Protein AF-D6NSK6-F1 (afdb_monomer)

Secondary structure (DSSP, 8-state):
-TTGGGSSSSHHHHHHHHHHHHHTT-TTHHHIIIIIIHHHTTSTT-TTSPPTT--HHHHHHHHHHHHHHHHHHHHHHHHHTTT--TTSTT-TTHHHHHHHHHHHHHHHHHH-TTHHHHHHHHHHHHHHHHHHHHHHHTTT----B-TTSPBPP--GGG-----HHHHHHTTTGGGGGG-

pLDDT: mean 78.14, std 21.7, range [32.44, 97.94]

Nearest PDB structures (foldseek):
  8sbb-assembly1_A  TM=8.291E-01  e=1.303E-11  Fontimonas thermophila
  8f6t-assembly1_A  TM=8.318E-01  e=1.949E-10  Fontimonas thermophila
  8gym-assembly1_an  TM=1.751E-01  e=4.961E+00  Tetrahymena thermophila SB210

Solvent-accessible surface area (backbone atoms only — not comparable to full-atom values): 10083 Å² total; per-residue (Å²): 112,83,55,65,34,64,72,49,97,46,73,65,23,52,49,51,48,32,52,60,27,10,77,38,67,46,19,40,50,62,46,20,46,73,68,41,37,73,73,34,58,47,36,96,86,17,53,63,35,24,44,68,93,58,50,72,67,65,43,44,72,44,22,63,71,44,40,51,62,51,16,50,55,55,49,42,54,56,29,50,77,68,78,42,60,78,87,38,88,82,28,71,46,56,53,19,46,51,51,22,52,52,52,50,51,50,49,35,71,77,67,32,76,65,40,73,60,51,50,59,54,49,24,52,52,47,51,49,52,54,50,49,49,38,41,65,77,24,54,55,43,39,52,60,72,42,97,86,73,47,62,64,76,88,65,87,81,74,68,76,78,66,54,76,68,57,32,60,78,52,55,57,54,79,63,65,82,80,108

Structure (mmCIF, N/CA/C/O backbone):
data_AF-D6NSK6-F1
#
_entry.id   AF-D6NSK6-F1
#
loop_
_atom_site.group_PDB
_atom_site.id
_atom_site.type_symbol
_atom_site.label_atom_id
_atom_site.label_alt_id
_atom_site.label_comp_id
_atom_site.label_asym_id
_atom_site.label_entity_id
_atom_site.label_seq_id
_atom_site.pdbx_PDB_ins_code
_atom_site.Cartn_x
_atom_site.Cartn_y
_atom_site.Cartn_z
_atom_site.occupancy
_atom_site.B_iso_or_equiv
_atom_site.auth_seq_id
_atom_site.auth_comp_id
_atom_site.auth_asym_id
_atom_site.auth_atom_id
_atom_site.pdbx_PDB_model_num
ATOM 1 N N . THR A 1 1 ? -18.480 -3.140 -12.439 1.00 46.88 1 THR A N 1
ATOM 2 C CA . THR A 1 1 ? -17.307 -3.947 -11.999 1.00 46.88 1 THR A CA 1
ATOM 3 C C . THR A 1 1 ? -16.759 -3.355 -10.710 1.00 46.88 1 THR A C 1
ATOM 5 O O . THR A 1 1 ? -17.050 -2.196 -10.449 1.00 46.88 1 THR A O 1
ATOM 8 N N . GLY A 1 2 ? -16.021 -4.110 -9.879 1.00 47.84 2 GLY A N 1
ATOM 9 C CA . GLY A 1 2 ? -15.599 -3.698 -8.517 1.00 47.84 2 GLY A CA 1
ATOM 10 C C . GLY A 1 2 ? -14.823 -2.375 -8.404 1.00 47.84 2 GLY A C 1
ATOM 11 O O . GLY A 1 2 ? -14.635 -1.858 -7.313 1.00 47.84 2 GLY A O 1
ATOM 12 N N . HIS A 1 3 ? -14.441 -1.804 -9.539 1.00 40.09 3 HIS A N 1
ATOM 13 C CA . HIS A 1 3 ? -13.760 -0.529 -9.695 1.00 40.09 3 HIS A CA 1
ATOM 14 C C . HIS A 1 3 ? -14.687 0.701 -9.641 1.00 40.09 3 HIS A C 1
ATOM 16 O O . HIS A 1 3 ? -14.332 1.727 -9.073 1.00 40.09 3 HIS A O 1
ATOM 22 N N . GLU A 1 4 ? -15.923 0.591 -10.143 1.00 38.09 4 GLU A N 1
ATOM 23 C CA . GLU A 1 4 ? -16.941 1.652 -10.014 1.00 38.09 4 GLU A CA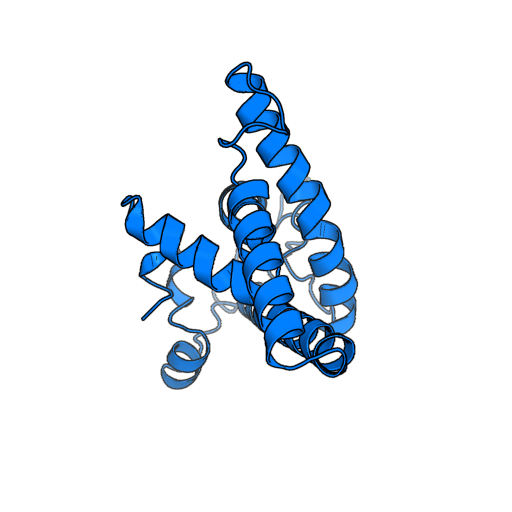 1
ATOM 24 C C . GLU A 1 4 ? -17.483 1.780 -8.587 1.00 38.09 4 GLU A C 1
ATOM 26 O O . GLU A 1 4 ? -18.039 2.819 -8.238 1.00 38.09 4 GLU A O 1
ATOM 31 N N . LEU A 1 5 ? -17.275 0.750 -7.758 1.00 49.91 5 LEU A N 1
ATOM 32 C CA . LEU A 1 5 ? -17.573 0.789 -6.328 1.00 49.91 5 LEU A CA 1
ATOM 33 C C . LEU A 1 5 ? -16.522 1.587 -5.538 1.00 49.91 5 LEU A C 1
ATOM 35 O O . LEU A 1 5 ? -16.663 1.761 -4.342 1.00 49.91 5 LEU A O 1
ATOM 39 N N . GLY A 1 6 ? -15.433 2.059 -6.149 1.00 43.44 6 GLY A N 1
ATOM 40 C CA . GLY A 1 6 ? -14.487 2.944 -5.458 1.00 43.44 6 GLY A CA 1
ATOM 41 C C . GLY A 1 6 ? -14.974 4.394 -5.370 1.00 43.44 6 GLY A C 1
ATOM 42 O O . GLY A 1 6 ? -14.494 5.154 -4.530 1.00 43.44 6 GLY A O 1
ATOM 43 N N . HIS A 1 7 ? -15.934 4.772 -6.227 1.00 48.09 7 HIS A N 1
ATOM 44 C CA . HIS A 1 7 ? -16.253 6.168 -6.540 1.00 48.09 7 HIS A CA 1
ATOM 45 C C . HIS A 1 7 ? -17.653 6.637 -6.118 1.00 48.09 7 HIS A C 1
ATOM 47 O O . HIS A 1 7 ? -17.894 7.849 -6.143 1.00 48.09 7 HIS A O 1
ATOM 53 N N . LYS A 1 8 ? -18.587 5.771 -5.677 1.00 45.41 8 LYS A N 1
ATOM 54 C CA . LYS A 1 8 ? -19.824 6.289 -5.063 1.00 45.41 8 LYS A CA 1
ATOM 55 C C . LYS A 1 8 ? -19.566 6.648 -3.607 1.00 45.41 8 LYS A C 1
ATOM 57 O O . LYS A 1 8 ? -18.912 5.939 -2.849 1.00 45.41 8 LYS A O 1
ATOM 62 N N . LYS A 1 9 ? -20.135 7.778 -3.187 1.00 52.94 9 LYS A N 1
ATOM 63 C CA . LYS A 1 9 ? -20.060 8.330 -1.822 1.00 52.94 9 LYS A CA 1
ATOM 64 C C . LYS A 1 9 ? -20.754 7.460 -0.757 1.00 52.94 9 LYS A C 1
ATOM 66 O O . LYS A 1 9 ? -20.972 7.931 0.357 1.00 52.94 9 LYS A O 1
ATOM 71 N N . GLU A 1 10 ? -21.113 6.222 -1.078 1.00 67.94 10 GLU A N 1
ATOM 72 C CA . GLU A 1 10 ? -21.799 5.314 -0.172 1.00 67.94 10 GLU A CA 1
ATOM 73 C C . GLU A 1 10 ? -20.791 4.527 0.667 1.00 67.94 10 GLU A C 1
ATOM 75 O O . GLU A 1 10 ? -19.714 4.141 0.216 1.00 67.94 10 GLU A O 1
ATOM 80 N N . ALA A 1 11 ? -21.124 4.297 1.937 1.00 74.31 11 ALA A N 1
ATOM 81 C CA . ALA A 1 11 ? -20.255 3.558 2.850 1.00 74.31 11 ALA A CA 1
ATOM 82 C C . ALA A 1 11 ? -19.947 2.138 2.339 1.00 74.31 11 ALA A C 1
ATOM 84 O O . ALA A 1 11 ? -18.864 1.617 2.598 1.00 74.31 11 ALA A O 1
ATOM 85 N N . PHE A 1 12 ? -20.880 1.545 1.590 1.00 78.12 12 PHE A N 1
ATOM 86 C CA . PHE A 1 12 ? -20.761 0.215 0.998 1.00 78.12 12 PHE A CA 1
ATOM 87 C C . PHE A 1 12 ? -19.568 0.098 0.040 1.00 78.12 12 PHE A C 1
ATOM 89 O O . PHE A 1 12 ? -18.732 -0.790 0.182 1.00 78.12 12 PHE A O 1
ATOM 96 N N . ASP A 1 13 ? -19.459 1.052 -0.871 1.00 77.19 13 ASP A N 1
ATOM 97 C CA . ASP A 1 13 ? -18.432 1.179 -1.900 1.00 77.19 13 ASP A CA 1
ATOM 98 C C . ASP A 1 13 ? -17.017 1.231 -1.301 1.00 77.19 13 ASP A C 1
ATOM 100 O O . ASP A 1 13 ? -16.126 0.436 -1.622 1.00 77.19 13 ASP A O 1
ATOM 104 N N . ARG A 1 14 ? -16.850 2.081 -0.284 1.00 80.69 14 ARG A N 1
ATOM 105 C CA . ARG A 1 14 ? -15.595 2.197 0.473 1.00 80.69 14 ARG A CA 1
ATOM 106 C C . ARG A 1 14 ? -15.234 0.912 1.210 1.00 80.69 14 ARG A C 1
ATOM 108 O O . ARG A 1 14 ? -14.060 0.549 1.270 1.00 80.69 14 ARG A O 1
ATOM 115 N N . TRP A 1 15 ? -16.222 0.230 1.785 1.00 85.06 15 TRP A N 1
ATOM 116 C CA . TRP A 1 15 ? -15.998 -1.050 2.452 1.00 85.06 15 TRP A CA 1
ATOM 117 C C . TRP A 1 15 ? -15.632 -2.154 1.463 1.00 85.06 15 TRP A C 1
ATOM 119 O O . TRP A 1 15 ? -14.728 -2.932 1.757 1.00 85.06 15 TRP A O 1
ATOM 129 N N . MET A 1 16 ? -16.243 -2.186 0.278 1.00 86.12 16 MET A N 1
ATOM 130 C CA . MET A 1 16 ? -15.872 -3.130 -0.776 1.00 86.12 16 MET A CA 1
ATOM 131 C C . MET A 1 16 ? -14.414 -2.937 -1.201 1.00 86.12 16 MET A C 1
ATOM 133 O O . MET A 1 16 ? -13.658 -3.905 -1.251 1.00 86.12 16 MET A O 1
ATOM 137 N N . ALA A 1 17 ? -13.990 -1.688 -1.421 1.00 83.44 17 ALA A N 1
ATOM 138 C CA . ALA A 1 17 ? -12.599 -1.374 -1.742 1.00 83.44 17 ALA A CA 1
ATOM 139 C C . ALA A 1 17 ? -11.637 -1.840 -0.633 1.00 83.44 17 ALA A C 1
ATOM 141 O O . ALA A 1 17 ? -10.636 -2.498 -0.916 1.00 83.44 17 ALA A O 1
ATOM 142 N N . LYS A 1 18 ? -11.967 -1.575 0.641 1.00 87.62 18 LYS A N 1
ATOM 143 C CA . LYS A 1 18 ? -11.178 -2.043 1.795 1.00 87.62 18 LYS A CA 1
ATOM 144 C C . LYS A 1 18 ? -11.088 -3.570 1.862 1.00 87.62 18 LYS A C 1
ATOM 146 O O . LYS A 1 18 ? -10.010 -4.088 2.130 1.00 87.62 18 LYS A O 1
ATOM 151 N N . ILE A 1 19 ? -12.186 -4.285 1.608 1.00 88.44 19 ILE A N 1
ATOM 152 C CA . ILE A 1 19 ? -12.215 -5.756 1.612 1.00 88.44 19 ILE A CA 1
ATOM 153 C C . ILE A 1 19 ? -11.343 -6.313 0.486 1.00 88.44 19 ILE A C 1
ATOM 155 O O . ILE A 1 19 ? -10.509 -7.176 0.741 1.00 88.44 19 ILE A O 1
ATOM 159 N N . VAL A 1 20 ? -11.484 -5.798 -0.738 1.00 89.62 20 VAL A N 1
ATOM 160 C CA . VAL A 1 20 ? -10.678 -6.241 -1.888 1.00 89.62 20 VAL A CA 1
ATOM 161 C C . VAL A 1 20 ? -9.187 -6.016 -1.625 1.00 89.62 20 VAL A C 1
ATOM 163 O O . VAL A 1 20 ? -8.386 -6.929 -1.812 1.00 89.62 20 VAL A O 1
ATOM 166 N N . LEU A 1 21 ? -8.810 -4.842 -1.113 1.00 91.56 21 LEU A N 1
ATOM 167 C CA . LEU A 1 21 ? -7.419 -4.535 -0.769 1.00 91.56 21 LEU A CA 1
ATOM 168 C C . LEU A 1 21 ? -6.894 -5.369 0.410 1.00 91.56 21 LEU A C 1
ATOM 170 O O . LEU A 1 21 ? -5.700 -5.669 0.466 1.00 91.56 21 LEU A O 1
ATOM 174 N N . ALA A 1 22 ? -7.760 -5.777 1.340 1.00 94.06 22 ALA A N 1
ATOM 175 C CA . ALA A 1 22 ? -7.382 -6.651 2.448 1.00 94.06 22 ALA A CA 1
ATOM 176 C C . ALA A 1 22 ? -6.996 -8.067 1.981 1.00 94.06 22 ALA A C 1
ATOM 178 O O . ALA A 1 22 ? -6.135 -8.692 2.591 1.00 94.06 22 ALA A O 1
ATOM 179 N N . VAL A 1 23 ? -7.550 -8.568 0.868 1.00 93.88 23 VAL A N 1
ATOM 180 C CA . VAL A 1 23 ? -7.189 -9.899 0.329 1.00 93.88 23 VAL A CA 1
ATOM 181 C C . VAL A 1 23 ? -5.700 -9.987 -0.033 1.00 93.88 23 VAL A C 1
ATOM 183 O O . VAL A 1 23 ? -5.080 -11.040 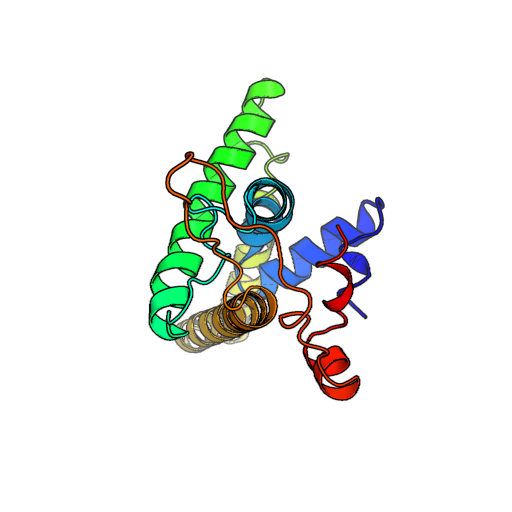0.114 1.00 93.88 23 VAL A O 1
ATOM 186 N N . VAL A 1 24 ? -5.107 -8.883 -0.490 1.00 94.19 24 VAL A N 1
ATOM 187 C CA . VAL A 1 24 ? -3.679 -8.772 -0.845 1.00 94.19 24 VAL A CA 1
ATOM 188 C C . VAL A 1 24 ? -2.851 -8.075 0.243 1.00 94.19 24 VAL A C 1
ATOM 190 O O . VAL A 1 24 ? -1.695 -7.732 0.014 1.00 94.19 24 VAL A O 1
ATOM 193 N N . GLY A 1 25 ? -3.429 -7.803 1.418 1.00 94.06 25 GLY A N 1
ATOM 194 C CA . GLY A 1 25 ? -2.754 -7.092 2.508 1.00 94.06 25 GLY A CA 1
ATOM 195 C C . GLY A 1 25 ? -2.298 -5.669 2.159 1.00 94.06 25 GLY A C 1
ATOM 196 O O . GLY A 1 25 ? -1.365 -5.151 2.770 1.00 94.06 25 GLY A O 1
ATOM 197 N N . TYR A 1 26 ? -2.951 -5.021 1.191 1.00 94.19 26 TYR A N 1
ATOM 198 C CA . TYR A 1 26 ? -2.593 -3.692 0.681 1.00 94.19 26 TYR A CA 1
ATOM 199 C C . TYR A 1 26 ? -3.610 -2.612 1.082 1.00 94.19 26 TYR A C 1
ATOM 201 O O . TYR A 1 26 ? -3.828 -1.629 0.383 1.00 94.19 26 TYR A O 1
ATOM 209 N N . GLY A 1 27 ? -4.257 -2.777 2.241 1.00 92.06 27 GLY A N 1
ATOM 210 C CA . GLY A 1 27 ? -5.327 -1.887 2.712 1.00 92.06 27 GLY A CA 1
ATOM 211 C C . GLY A 1 27 ? -4.934 -0.410 2.858 1.00 92.06 27 GLY A C 1
ATOM 212 O O . GLY A 1 27 ? -5.776 0.467 2.682 1.00 92.06 27 GLY A O 1
ATOM 213 N N . HIS A 1 28 ? -3.658 -0.119 3.127 1.00 93.44 28 HIS A N 1
ATOM 214 C CA . HIS A 1 28 ? -3.146 1.250 3.247 1.00 93.44 28 HIS A CA 1
ATOM 215 C C . HIS A 1 28 ? -3.204 2.035 1.926 1.00 93.44 28 HIS A C 1
ATOM 217 O O . HIS A 1 28 ? -3.318 3.262 1.962 1.00 93.44 28 HIS A O 1
ATOM 223 N N . PHE A 1 29 ? -3.223 1.341 0.781 1.00 91.00 29 PHE A N 1
ATOM 224 C CA . PHE A 1 29 ? -3.423 1.943 -0.537 1.00 91.00 29 PHE A CA 1
ATOM 225 C C . PHE A 1 29 ? -4.721 2.748 -0.613 1.00 91.00 29 PHE A C 1
ATOM 227 O O . PHE A 1 29 ? -4.765 3.784 -1.258 1.00 91.00 29 PHE A O 1
ATOM 234 N N . PHE A 1 30 ? -5.767 2.351 0.119 1.00 90.00 30 PHE A N 1
ATOM 235 C CA . PHE A 1 30 ? -7.020 3.107 0.158 1.00 90.00 30 PHE A CA 1
ATOM 236 C C . PHE A 1 30 ? -6.826 4.554 0.637 1.00 90.00 30 PHE A C 1
ATOM 238 O O . PHE A 1 30 ? -7.486 5.465 0.138 1.00 90.00 30 PHE A O 1
ATOM 245 N N . ILE A 1 31 ? -5.948 4.776 1.619 1.00 92.62 31 ILE A N 1
ATOM 246 C CA . ILE A 1 31 ? -5.628 6.120 2.113 1.00 92.62 31 ILE A CA 1
ATOM 247 C C . ILE A 1 31 ? -4.655 6.819 1.180 1.00 92.62 31 ILE A C 1
ATOM 249 O O . ILE A 1 31 ? -4.880 7.981 0.841 1.00 92.62 31 ILE A O 1
ATOM 253 N N . GLU A 1 32 ? -3.592 6.113 0.800 1.00 91.56 32 GLU A N 1
ATOM 254 C CA . GLU A 1 32 ? -2.553 6.622 -0.089 1.00 91.56 32 GLU A CA 1
ATOM 255 C C . GLU A 1 32 ? -3.178 7.173 -1.367 1.00 91.56 32 GLU A C 1
ATOM 257 O O . GLU A 1 32 ? -3.049 8.363 -1.638 1.00 91.56 32 GLU A O 1
ATOM 262 N N . HIS A 1 33 ? -3.962 6.346 -2.055 1.00 87.31 33 HIS A N 1
ATOM 263 C CA . HIS A 1 33 ? -4.534 6.663 -3.349 1.00 87.31 33 HIS A CA 1
ATOM 264 C C . HIS A 1 33 ? -5.477 7.860 -3.240 1.00 87.31 33 HIS A C 1
ATOM 266 O O . HIS A 1 33 ? -5.271 8.907 -3.849 1.00 87.31 33 HIS A O 1
ATOM 272 N N . ASN A 1 34 ? -6.480 7.747 -2.362 1.00 85.31 34 ASN A N 1
ATOM 273 C CA . ASN A 1 34 ? -7.580 8.709 -2.265 1.00 85.31 34 ASN A CA 1
ATOM 274 C C . ASN A 1 34 ? -7.196 10.054 -1.630 1.00 85.31 34 ASN A C 1
ATOM 276 O O . ASN A 1 34 ? -7.849 11.058 -1.905 1.00 85.31 34 ASN A O 1
ATOM 280 N N . LYS A 1 35 ? -6.212 10.087 -0.720 1.00 86.19 35 LYS A N 1
ATOM 281 C CA . LYS A 1 35 ? -5.863 11.300 0.054 1.00 86.19 35 LYS A CA 1
ATOM 282 C C . LYS A 1 35 ? -4.444 11.806 -0.215 1.00 86.19 35 LYS A C 1
ATOM 284 O O . LYS A 1 35 ? -4.140 12.942 0.152 1.00 86.19 35 LYS A O 1
ATOM 289 N N . GLY A 1 36 ? -3.583 10.971 -0.789 1.00 87.88 36 GLY A N 1
ATOM 290 C CA . GLY A 1 36 ? -2.189 11.268 -1.106 1.00 87.88 36 GLY A CA 1
ATOM 291 C C . GLY A 1 36 ? -1.978 11.441 -2.602 1.00 87.88 36 GLY A C 1
ATOM 292 O O . GLY A 1 36 ? -1.743 12.563 -3.045 1.00 87.88 36 GLY A O 1
ATOM 293 N N . HIS A 1 37 ? -2.073 10.351 -3.364 1.00 86.88 37 HIS A N 1
ATOM 294 C CA . HIS A 1 37 ? -1.817 10.328 -4.803 1.00 86.88 37 HIS A CA 1
ATOM 295 C C . HIS A 1 37 ? -2.650 11.376 -5.540 1.00 86.88 37 HIS A C 1
ATOM 297 O O . HIS A 1 37 ? -2.070 12.294 -6.100 1.00 86.88 37 HIS A O 1
ATOM 303 N N . HIS A 1 38 ? -3.980 11.362 -5.409 1.00 83.56 38 HIS A N 1
ATOM 304 C CA . HIS A 1 38 ? -4.855 12.366 -6.044 1.00 83.56 38 HIS A CA 1
ATOM 305 C C . HIS A 1 38 ? -4.491 13.824 -5.723 1.00 83.56 38 HIS A C 1
ATOM 307 O O . HIS A 1 38 ? -4.729 14.718 -6.528 1.00 83.56 38 HIS A O 1
ATOM 313 N N . ARG A 1 39 ? -3.905 14.089 -4.548 1.00 82.31 39 ARG A N 1
ATOM 314 C CA . ARG A 1 39 ? -3.491 15.443 -4.155 1.00 82.31 39 ARG A CA 1
ATOM 315 C C . ARG A 1 39 ? -2.168 15.858 -4.797 1.00 82.31 39 ARG A C 1
ATOM 317 O O . ARG A 1 39 ? -2.029 17.017 -5.175 1.00 82.31 39 ARG A O 1
ATOM 324 N N . ASP A 1 40 ? -1.198 14.945 -4.862 1.00 81.38 40 ASP A N 1
ATOM 325 C CA . ASP A 1 40 ? 0.169 15.263 -5.291 1.00 81.38 40 ASP A CA 1
ATOM 326 C C . ASP A 1 40 ? 0.543 14.609 -6.642 1.00 81.38 40 ASP A C 1
ATOM 328 O O . ASP A 1 40 ? 1.724 14.586 -7.000 1.00 81.38 40 ASP A O 1
ATOM 332 N N . VAL A 1 41 ? -0.430 14.072 -7.387 1.00 80.31 41 VAL A N 1
ATOM 333 C CA . VAL A 1 41 ? -0.241 13.428 -8.697 1.00 80.31 41 VAL A CA 1
ATOM 334 C C . VAL A 1 41 ? 0.522 14.348 -9.645 1.00 80.31 41 VAL A C 1
ATOM 336 O O . VAL A 1 41 ? 0.368 15.569 -9.619 1.00 80.31 41 VAL A O 1
ATOM 339 N N . ALA A 1 42 ? 1.387 13.760 -10.472 1.00 75.38 42 ALA A N 1
ATOM 340 C CA . ALA A 1 42 ? 2.276 14.469 -11.387 1.00 75.38 42 ALA A CA 1
ATOM 341 C C . ALA A 1 42 ? 3.327 15.375 -10.703 1.00 75.38 42 ALA A C 1
ATOM 343 O O . ALA A 1 42 ? 3.976 16.181 -11.377 1.00 75.38 42 ALA A O 1
ATOM 344 N N . THR A 1 43 ? 3.549 15.224 -9.389 1.00 76.69 43 THR A N 1
ATOM 345 C CA . THR A 1 43 ? 4.605 15.930 -8.642 1.00 76.69 43 THR A CA 1
ATOM 346 C C . THR A 1 43 ? 5.679 14.974 -8.101 1.00 76.69 43 THR A C 1
ATOM 348 O O . THR A 1 43 ? 5.424 13.783 -7.915 1.00 76.69 43 THR A O 1
ATOM 351 N N . PRO A 1 44 ? 6.886 15.471 -7.757 1.00 77.31 44 PRO A N 1
ATOM 352 C CA . PRO A 1 44 ? 7.933 14.642 -7.150 1.00 77.31 44 PRO A CA 1
ATOM 353 C C . PRO A 1 44 ? 7.566 14.026 -5.790 1.00 77.31 44 PRO A C 1
ATOM 355 O O . PRO A 1 44 ? 8.256 13.109 -5.344 1.00 77.31 44 PRO A O 1
ATOM 358 N N . MET A 1 45 ? 6.525 14.544 -5.125 1.00 80.62 45 MET A N 1
ATOM 359 C CA . MET A 1 45 ? 6.063 14.077 -3.814 1.00 80.62 45 MET A CA 1
ATOM 360 C C . MET A 1 45 ? 5.190 12.823 -3.902 1.00 80.62 45 MET A C 1
ATOM 362 O O . MET A 1 45 ? 4.927 12.195 -2.876 1.00 80.62 45 MET A O 1
ATOM 366 N N . ASP A 1 46 ? 4.753 12.459 -5.107 1.00 84.06 46 ASP A N 1
ATOM 367 C CA . ASP A 1 46 ? 3.911 11.302 -5.343 1.00 84.06 46 ASP A CA 1
ATOM 368 C C . ASP A 1 46 ? 4.724 10.059 -5.761 1.00 84.06 46 ASP A C 1
ATOM 370 O O . ASP A 1 46 ? 5.233 9.993 -6.886 1.00 84.06 46 ASP A O 1
ATOM 374 N N . PRO A 1 47 ? 4.866 9.042 -4.886 1.00 83.06 47 PRO A N 1
ATOM 375 C CA . PRO A 1 47 ? 5.427 7.744 -5.248 1.00 83.06 47 PRO A CA 1
ATOM 376 C C . PRO A 1 47 ? 4.767 7.088 -6.469 1.00 83.06 47 PRO A C 1
ATOM 378 O O . PRO A 1 47 ? 5.492 6.460 -7.239 1.00 83.06 47 PRO A O 1
ATOM 381 N N . ALA A 1 48 ? 3.458 7.261 -6.677 1.00 85.06 48 ALA A N 1
ATOM 382 C CA . ALA A 1 48 ? 2.708 6.589 -7.742 1.00 85.06 48 ALA A CA 1
ATOM 383 C C . ALA A 1 48 ? 2.799 7.276 -9.121 1.00 85.06 48 ALA A C 1
ATOM 385 O O . ALA A 1 48 ? 2.413 6.693 -10.131 1.00 85.06 48 ALA A O 1
ATOM 386 N N . THR A 1 49 ? 3.405 8.463 -9.206 1.00 81.56 49 THR A N 1
ATOM 387 C CA . THR A 1 49 ? 3.726 9.109 -10.484 1.00 81.56 49 THR A CA 1
ATOM 388 C C . THR A 1 49 ? 5.036 8.546 -11.023 1.00 81.56 49 THR A C 1
ATOM 390 O O . THR A 1 49 ? 6.094 8.683 -10.395 1.00 81.56 49 THR A O 1
ATOM 393 N N . SER A 1 50 ? 4.997 7.920 -12.198 1.00 81.81 50 SER A N 1
ATOM 394 C CA . SER A 1 50 ? 6.213 7.436 -12.853 1.00 81.81 50 SER A CA 1
ATOM 395 C C . SER A 1 50 ? 6.962 8.575 -13.556 1.00 81.81 50 SER A C 1
ATOM 397 O O . SER A 1 50 ? 6.372 9.555 -14.026 1.00 81.81 50 SER A O 1
ATOM 399 N N . ARG A 1 51 ? 8.291 8.465 -13.609 1.00 82.62 51 ARG A N 1
ATOM 400 C CA . ARG A 1 51 ? 9.152 9.487 -14.224 1.00 82.62 51 ARG A CA 1
ATOM 401 C C . ARG A 1 51 ? 9.446 9.139 -15.680 1.00 82.62 51 ARG A C 1
ATOM 403 O O . ARG A 1 51 ? 9.555 7.964 -16.020 1.00 82.62 51 ARG A O 1
ATOM 410 N N . MET A 1 52 ? 9.652 10.152 -16.522 1.00 78.12 52 MET A N 1
ATOM 411 C CA . MET A 1 52 ? 10.087 9.935 -17.905 1.00 78.12 52 MET A CA 1
ATOM 412 C C . MET A 1 52 ? 11.355 9.062 -17.938 1.00 78.12 52 MET A C 1
ATOM 414 O O . MET A 1 52 ? 12.338 9.349 -17.252 1.00 78.12 52 MET A O 1
ATOM 418 N N . GLY A 1 53 ? 11.316 7.970 -18.706 1.00 79.31 53 GLY A N 1
ATOM 419 C CA . GLY A 1 53 ? 12.426 7.016 -18.823 1.00 79.31 53 GLY A CA 1
ATOM 420 C C . GLY A 1 53 ? 12.663 6.119 -17.596 1.00 79.31 53 GLY A C 1
ATOM 421 O O . GLY A 1 53 ? 13.612 5.332 -17.589 1.00 79.31 53 GLY A O 1
ATOM 422 N N . GLU A 1 54 ? 11.830 6.197 -16.554 1.00 85.06 54 GLU A N 1
ATOM 423 C CA . GLU A 1 54 ? 11.855 5.242 -15.446 1.00 85.06 54 GLU A CA 1
ATOM 424 C C . GLU A 1 54 ? 11.310 3.896 -15.926 1.00 85.06 54 GLU A C 1
ATOM 426 O 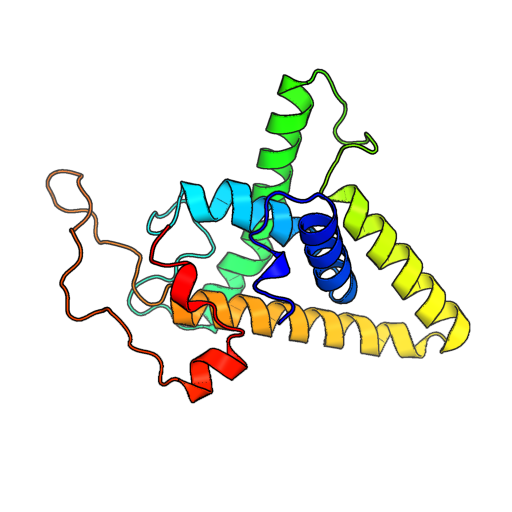O . GLU A 1 54 ? 10.272 3.843 -16.576 1.00 85.06 54 GLU A O 1
ATOM 431 N N . ASN A 1 55 ? 12.012 2.801 -15.624 1.00 88.62 55 ASN A N 1
ATOM 432 C CA . ASN A 1 55 ? 11.493 1.463 -15.895 1.00 88.62 55 ASN A CA 1
ATOM 433 C C . ASN A 1 55 ? 10.599 0.981 -14.742 1.00 88.62 55 ASN A C 1
ATOM 435 O O . ASN A 1 55 ? 10.746 1.423 -13.600 1.00 88.62 55 ASN A O 1
ATOM 439 N N . ILE A 1 56 ? 9.722 0.022 -15.038 1.00 88.94 56 ILE A N 1
ATOM 440 C CA . ILE A 1 56 ? 8.734 -0.503 -14.086 1.00 88.94 56 ILE A CA 1
ATOM 441 C C . ILE A 1 56 ? 9.353 -1.047 -12.791 1.00 88.94 56 ILE A C 1
ATOM 443 O O . ILE A 1 56 ? 8.783 -0.869 -11.718 1.00 88.94 56 ILE A O 1
ATOM 447 N N . TYR A 1 57 ? 10.540 -1.656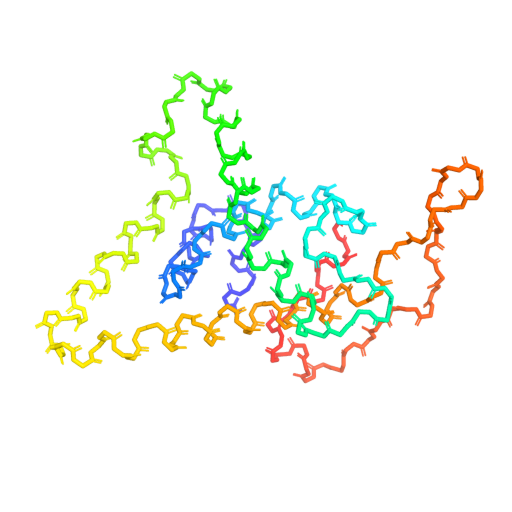 -12.842 1.00 92.44 57 TYR A N 1
ATOM 448 C CA . TYR A 1 57 ? 11.196 -2.192 -11.646 1.00 92.44 57 TYR A CA 1
ATOM 449 C C . TYR A 1 57 ? 11.671 -1.070 -10.722 1.00 92.44 57 TYR A C 1
ATOM 451 O O . TYR A 1 57 ? 11.398 -1.095 -9.524 1.00 92.44 57 TYR A O 1
ATOM 459 N N . LYS A 1 58 ? 12.326 -0.048 -11.284 1.00 91.56 58 LYS A N 1
ATOM 460 C CA . LYS A 1 58 ? 12.775 1.135 -10.543 1.00 91.56 58 LYS A CA 1
ATOM 461 C C . LYS A 1 58 ? 11.587 1.891 -9.947 1.00 91.56 58 LYS A C 1
ATOM 463 O O . LYS A 1 58 ? 11.631 2.247 -8.770 1.00 91.56 58 LYS A O 1
ATOM 468 N N . PHE A 1 59 ? 10.516 2.046 -10.723 1.00 90.50 59 PHE A N 1
ATOM 469 C CA . PHE A 1 59 ? 9.250 2.596 -10.246 1.00 90.50 59 PHE A CA 1
ATOM 470 C C . PHE A 1 59 ? 8.700 1.794 -9.057 1.00 90.50 59 PHE A C 1
ATOM 472 O O . PHE A 1 59 ? 8.476 2.358 -7.990 1.00 90.50 59 PHE A O 1
ATOM 479 N N . SER A 1 60 ? 8.597 0.469 -9.189 1.00 92.00 60 SER A N 1
ATOM 480 C CA . SER A 1 60 ? 8.037 -0.409 -8.150 1.00 92.00 60 SER A CA 1
ATOM 481 C C . SER A 1 60 ? 8.825 -0.361 -6.841 1.00 92.00 60 SER A C 1
ATOM 483 O O . SER A 1 60 ? 8.244 -0.325 -5.761 1.00 92.00 60 SER A O 1
ATOM 485 N N . THR A 1 61 ? 10.160 -0.294 -6.918 1.00 92.44 61 THR A N 1
ATOM 486 C CA . THR A 1 61 ? 11.015 -0.170 -5.723 1.00 92.44 61 THR A CA 1
ATOM 487 C C . THR A 1 61 ? 10.863 1.163 -4.990 1.00 92.44 61 THR A C 1
ATOM 489 O O . THR A 1 61 ? 11.299 1.279 -3.849 1.00 92.44 61 THR A O 1
ATOM 492 N N . ARG A 1 62 ? 10.262 2.172 -5.629 1.00 92.31 62 ARG A N 1
ATOM 493 C CA . ARG A 1 62 ? 9.965 3.480 -5.036 1.00 92.31 62 ARG A CA 1
ATOM 494 C C . ARG A 1 62 ? 8.515 3.569 -4.566 1.00 92.31 62 ARG A C 1
ATOM 496 O O . ARG A 1 62 ? 8.267 4.088 -3.482 1.00 92.31 62 ARG A O 1
ATOM 503 N N . GLU A 1 63 ? 7.585 3.081 -5.379 1.00 93.06 63 GLU A N 1
ATOM 504 C CA . GLU A 1 63 ? 6.147 3.204 -5.155 1.00 93.06 63 GLU A CA 1
ATOM 505 C C . GLU A 1 63 ? 5.678 2.348 -3.972 1.00 93.06 63 GLU A C 1
ATOM 507 O O . GLU A 1 63 ? 5.184 2.894 -2.983 1.00 93.06 63 GLU A O 1
ATOM 512 N N . ILE A 1 64 ? 5.966 1.043 -4.001 1.00 92.25 64 ILE A N 1
ATOM 513 C CA . ILE A 1 64 ? 5.506 0.078 -2.994 1.00 92.25 64 ILE A CA 1
ATOM 514 C C . ILE A 1 64 ? 5.954 0.455 -1.568 1.00 92.25 64 ILE A C 1
ATOM 516 O O . ILE A 1 64 ? 5.096 0.569 -0.689 1.00 92.25 64 ILE A O 1
ATOM 520 N N . PRO A 1 65 ? 7.258 0.674 -1.279 1.00 91.44 65 PRO A N 1
ATOM 521 C CA . PRO A 1 65 ? 7.680 1.032 0.075 1.00 91.44 65 PRO A CA 1
ATOM 522 C C . PRO A 1 65 ? 7.329 2.479 0.448 1.00 91.44 65 PRO A C 1
ATOM 524 O O . PRO A 1 65 ? 7.221 2.783 1.634 1.00 91.44 65 PRO A O 1
ATOM 527 N N . GLY A 1 66 ? 7.150 3.373 -0.533 1.00 89.38 66 GLY A N 1
ATOM 528 C CA . GLY A 1 66 ? 6.758 4.765 -0.302 1.00 89.38 66 GLY A CA 1
ATOM 529 C C . GLY A 1 66 ? 5.287 4.927 0.092 1.00 89.38 66 GLY A C 1
ATOM 530 O O . GLY A 1 66 ? 4.949 5.855 0.831 1.00 89.38 66 GLY A O 1
ATOM 531 N N . ALA A 1 67 ? 4.428 4.005 -0.346 1.00 91.31 67 ALA A N 1
ATOM 532 C CA . ALA A 1 67 ? 2.988 4.065 -0.128 1.00 91.31 67 ALA A CA 1
ATOM 533 C C . ALA A 1 67 ? 2.602 3.993 1.360 1.00 91.31 67 ALA A C 1
ATOM 535 O O . ALA A 1 67 ? 1.820 4.815 1.843 1.00 91.31 67 ALA A O 1
ATOM 536 N N . PHE A 1 68 ? 3.166 3.046 2.121 1.00 94.19 68 PHE A N 1
ATOM 537 C CA . PHE A 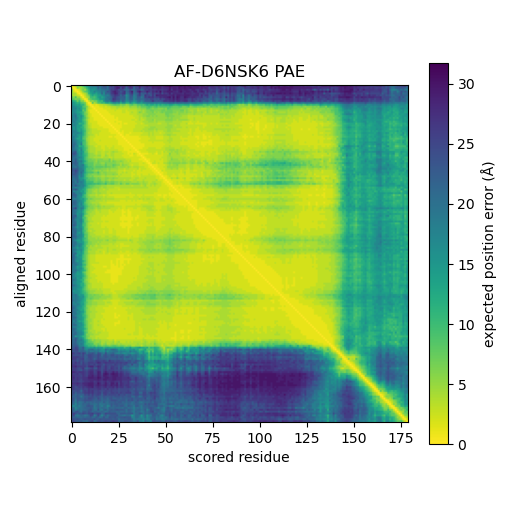1 68 ? 2.760 2.820 3.514 1.00 94.19 68 PHE A CA 1
ATOM 538 C C . PHE A 1 68 ? 3.082 3.994 4.460 1.00 94.19 68 PHE A C 1
ATOM 540 O O . PHE A 1 68 ? 2.160 4.463 5.132 1.00 94.19 68 PHE A O 1
ATOM 547 N N . PRO A 1 69 ? 4.321 4.531 4.522 1.00 94.94 69 PRO A N 1
ATOM 548 C CA . PRO A 1 69 ? 4.633 5.661 5.400 1.00 94.94 69 PRO A CA 1
ATOM 549 C C . PRO A 1 69 ? 3.802 6.905 5.069 1.00 94.94 69 PRO A C 1
ATOM 551 O O . PRO A 1 69 ? 3.342 7.608 5.970 1.00 94.94 69 PRO A O 1
ATOM 554 N N . ARG A 1 70 ? 3.565 7.154 3.774 1.00 94.12 70 ARG A N 1
ATOM 555 C CA . ARG A 1 70 ? 2.749 8.277 3.307 1.00 94.12 70 ARG A CA 1
ATOM 556 C C . ARG A 1 70 ? 1.287 8.105 3.719 1.00 94.12 70 ARG A C 1
ATOM 558 O O . ARG A 1 70 ? 0.701 9.037 4.269 1.00 94.12 70 ARG A O 1
ATOM 565 N N . ALA A 1 71 ? 0.725 6.911 3.527 1.00 95.12 71 ALA A N 1
ATOM 566 C CA . ALA A 1 71 ? -0.622 6.577 3.976 1.00 95.12 71 ALA A CA 1
ATOM 567 C C . ALA A 1 71 ? -0.778 6.758 5.491 1.00 95.12 71 ALA A C 1
ATOM 569 O O . ALA A 1 71 ? -1.727 7.397 5.945 1.00 95.12 71 ALA A O 1
ATOM 570 N N . TRP A 1 72 ? 0.174 6.236 6.270 1.00 96.81 72 TRP A N 1
ATOM 571 C CA . TRP A 1 72 ? 0.149 6.325 7.727 1.00 96.81 72 TRP A CA 1
ATOM 572 C C . TRP A 1 72 ? 0.179 7.775 8.211 1.00 96.81 72 TRP A C 1
ATOM 574 O O . TRP A 1 72 ? -0.663 8.162 9.016 1.00 96.81 72 TRP A O 1
ATOM 584 N N . GLY A 1 73 ? 1.069 8.606 7.657 1.00 96.56 73 GLY A N 1
ATOM 585 C CA . GLY A 1 73 ? 1.144 10.026 8.008 1.00 96.56 73 GLY A CA 1
ATOM 586 C C . GLY A 1 73 ? -0.128 10.809 7.654 1.00 96.56 73 GLY A C 1
ATOM 587 O O . GLY A 1 73 ? -0.569 11.660 8.427 1.00 96.56 73 GLY A O 1
ATOM 588 N N . LEU A 1 74 ? -0.765 10.512 6.514 1.00 95.38 74 LEU A N 1
ATOM 589 C CA . LEU A 1 74 ? -2.048 11.124 6.137 1.00 95.38 74 LEU A CA 1
ATOM 590 C C . LEU A 1 74 ? -3.174 10.734 7.101 1.00 95.38 74 LEU A C 1
ATOM 592 O O . LEU A 1 74 ? -4.011 11.567 7.463 1.00 95.38 74 LEU A O 1
ATOM 596 N N . GLU A 1 75 ? -3.199 9.473 7.520 1.00 97.06 75 GLU A N 1
ATOM 597 C CA . GLU A 1 75 ? -4.222 8.961 8.421 1.00 97.06 75 GLU A CA 1
ATOM 598 C C . GLU A 1 75 ? -4.035 9.456 9.858 1.00 97.06 75 GLU A C 1
ATOM 600 O O . GLU A 1 75 ? -5.001 9.865 10.506 1.00 97.06 75 GLU A O 1
ATOM 605 N N . GLU A 1 76 ? -2.791 9.527 10.326 1.00 97.38 76 GLU A N 1
ATOM 606 C CA . GLU A 1 76 ? -2.431 10.144 11.600 1.00 97.38 76 GLU A CA 1
ATOM 607 C C . GLU A 1 76 ? -2.874 11.611 11.652 1.00 97.38 76 GLU A C 1
ATOM 609 O O . GLU A 1 76 ? -3.529 12.027 12.609 1.00 97.38 76 GLU A O 1
ATOM 614 N N . GLN A 1 77 ? -2.618 12.388 10.593 1.00 96.56 77 GLN A N 1
ATOM 615 C CA . GLN A 1 77 ? -3.093 13.772 10.504 1.00 96.56 77 GLN A CA 1
ATOM 616 C C . GLN A 1 77 ? -4.623 13.867 10.564 1.00 96.56 77 GLN A C 1
ATOM 618 O O . GLN A 1 77 ? -5.161 14.764 11.218 1.00 96.56 77 GLN A O 1
ATOM 623 N N . ARG A 1 78 ? -5.345 12.955 9.899 1.00 95.88 78 ARG A N 1
ATOM 624 C CA . ARG A 1 78 ? -6.816 12.925 9.933 1.00 95.88 78 ARG A CA 1
ATOM 625 C C . ARG A 1 78 ? -7.342 12.654 11.342 1.00 95.88 78 ARG A C 1
ATOM 627 O O . ARG A 1 78 ? -8.278 13.332 11.766 1.00 95.88 78 ARG A O 1
ATOM 634 N N . LEU A 1 79 ? -6.771 11.670 12.035 1.00 96.81 79 LEU A N 1
ATOM 635 C CA . LEU A 1 79 ? -7.183 11.272 13.383 1.00 96.81 79 LEU A CA 1
ATOM 636 C C . LEU A 1 79 ? -6.818 12.338 14.420 1.00 96.81 79 LEU A C 1
ATOM 638 O O . LEU A 1 79 ? -7.659 12.699 15.242 1.00 96.81 79 LEU A O 1
ATOM 642 N N . SER A 1 80 ? -5.630 12.937 14.308 1.00 96.81 80 SER A N 1
ATOM 643 C CA . SER A 1 80 ? -5.184 14.047 15.158 1.00 96.81 80 SER A CA 1
ATOM 644 C C . SER A 1 80 ? -6.135 15.248 15.088 1.00 96.81 80 SER A C 1
ATOM 646 O O . SER A 1 80 ? -6.570 15.757 16.120 1.00 96.81 80 SER A O 1
ATOM 648 N N . ARG A 1 81 ? -6.596 15.632 13.885 1.00 96.19 81 ARG A N 1
ATOM 649 C CA . ARG A 1 81 ? -7.613 16.694 13.708 1.00 96.19 81 ARG A CA 1
ATOM 650 C C . ARG A 1 81 ? -8.958 16.382 14.374 1.00 96.19 81 ARG A C 1
ATOM 652 O O . ARG A 1 81 ? -9.749 17.294 14.588 1.00 96.19 81 ARG A O 1
ATOM 659 N N . ARG A 1 82 ? -9.233 15.110 14.672 1.00 95.38 82 ARG A N 1
ATOM 660 C CA . ARG A 1 82 ? -10.439 14.645 15.373 1.00 95.38 82 ARG A CA 1
ATOM 661 C C . ARG A 1 82 ? -10.198 14.386 16.863 1.00 95.38 82 ARG A C 1
ATOM 663 O O . ARG A 1 82 ? -11.115 13.939 17.541 1.00 95.38 82 ARG A O 1
ATOM 670 N N . GLY A 1 83 ? -8.986 14.630 17.368 1.00 96.12 83 GLY A N 1
ATOM 671 C CA . GLY A 1 83 ? -8.602 14.295 18.740 1.00 96.12 83 GLY A CA 1
ATOM 672 C C . GLY A 1 83 ? -8.572 12.787 19.012 1.00 96.12 83 GLY A C 1
ATOM 673 O O . GLY A 1 83 ? -8.762 12.368 20.150 1.00 96.12 83 GLY A O 1
ATOM 674 N N . GLN A 1 84 ? -8.383 11.964 17.977 1.00 96.62 84 GLN A N 1
ATOM 675 C CA . GLN A 1 84 ? -8.410 10.504 18.068 1.00 96.62 84 GLN A CA 1
ATOM 676 C C . GLN A 1 84 ? -7.001 9.910 17.992 1.00 96.62 84 GLN A C 1
ATOM 678 O O . GLN A 1 84 ? -6.122 10.427 17.305 1.00 96.62 84 GLN A O 1
ATOM 683 N N . SER A 1 85 ? -6.801 8.781 18.675 1.00 96.31 85 SER A N 1
ATOM 684 C CA . SER A 1 85 ? -5.563 7.999 18.597 1.00 96.31 85 SER A CA 1
ATOM 685 C C . SER A 1 85 ? -5.438 7.277 17.252 1.00 96.31 85 SER A C 1
ATOM 687 O O . SER A 1 85 ? -6.438 6.816 16.692 1.00 96.31 85 SER A O 1
ATOM 689 N N . VAL A 1 86 ? -4.200 7.081 16.783 1.00 96.38 86 VAL A N 1
ATOM 690 C CA . VAL A 1 86 ? -3.884 6.220 15.626 1.00 96.38 86 VAL A CA 1
ATOM 691 C C . VAL A 1 86 ? -4.298 4.762 15.844 1.00 96.38 86 VAL A C 1
ATOM 693 O O . VAL A 1 86 ? -4.509 4.040 14.880 1.00 96.38 86 VAL A O 1
ATOM 696 N N . TRP A 1 87 ? -4.491 4.338 17.094 1.00 96.31 87 TRP A N 1
ATOM 697 C CA . TRP A 1 87 ? -4.973 2.999 17.451 1.00 96.31 87 TRP A CA 1
ATOM 698 C C . TRP A 1 87 ? -6.502 2.902 17.568 1.00 96.31 87 TRP A C 1
ATOM 700 O O . TRP A 1 87 ? -7.026 1.901 18.049 1.00 96.31 87 TRP A O 1
ATOM 710 N N . SER A 1 88 ? -7.235 3.945 17.174 1.00 94.62 88 SER A N 1
ATOM 711 C CA . SER A 1 88 ? -8.699 3.931 17.197 1.00 94.62 88 SER A CA 1
ATOM 712 C C . SER A 1 88 ? -9.287 3.011 16.121 1.00 94.62 88 SER A C 1
ATOM 714 O O . SER A 1 88 ? -8.707 2.825 15.051 1.00 94.62 88 SER A O 1
ATOM 716 N N . PHE A 1 89 ? -10.496 2.494 16.366 1.00 93.94 89 PHE A N 1
ATOM 717 C CA . PHE A 1 89 ? -11.272 1.752 15.360 1.00 93.94 89 PHE A CA 1
ATOM 718 C C . PHE A 1 89 ? -11.644 2.600 14.139 1.00 93.94 89 PHE A C 1
ATOM 720 O O . PHE A 1 89 ? -11.973 2.057 13.085 1.00 93.94 89 PHE A O 1
ATOM 727 N N . ASP A 1 90 ? -11.559 3.925 14.264 1.00 93.56 90 ASP A N 1
ATOM 728 C CA . ASP A 1 90 ? -11.745 4.851 13.157 1.00 93.56 90 ASP A CA 1
ATOM 729 C C . ASP A 1 90 ? -10.552 4.886 12.201 1.00 93.56 90 ASP A C 1
ATOM 731 O O . ASP A 1 90 ? -10.695 5.463 11.124 1.00 93.56 90 ASP A O 1
ATOM 735 N N . ASN A 1 91 ? -9.402 4.289 12.547 1.00 96.44 91 ASN A N 1
ATOM 736 C CA . ASN A 1 91 ? -8.251 4.205 11.655 1.00 96.44 91 ASN A CA 1
ATOM 737 C C . ASN A 1 91 ? -8.565 3.303 10.450 1.00 96.44 91 ASN A C 1
ATOM 739 O O . ASN A 1 91 ? -8.700 2.081 10.552 1.00 96.44 91 ASN A O 1
ATOM 743 N N . GLU A 1 92 ? -8.635 3.921 9.277 1.00 94.38 92 GLU A N 1
ATOM 744 C CA . GLU A 1 92 ? -9.007 3.272 8.025 1.00 94.38 92 GLU A CA 1
ATOM 745 C C . GLU A 1 92 ? -7.908 2.366 7.448 1.00 94.38 92 GLU A C 1
ATOM 747 O O . GLU A 1 92 ? -8.199 1.612 6.524 1.00 94.38 92 GLU A O 1
ATOM 752 N N . ILE A 1 93 ? -6.683 2.409 7.985 1.00 95.94 93 ILE A N 1
ATOM 753 C CA . ILE A 1 93 ? -5.596 1.461 7.690 1.00 95.94 93 ILE A CA 1
ATOM 754 C C . ILE A 1 93 ? -5.726 0.215 8.573 1.00 95.94 93 ILE A C 1
ATOM 756 O O . ILE A 1 93 ? -5.554 -0.906 8.090 1.00 95.94 93 ILE A O 1
ATOM 760 N N . LEU A 1 94 ? -6.071 0.388 9.854 1.00 96.44 94 LEU A N 1
ATOM 761 C CA . LEU A 1 94 ? -6.225 -0.738 10.782 1.00 96.44 94 LEU A CA 1
ATOM 762 C C . LEU A 1 94 ? -7.432 -1.615 10.433 1.00 96.44 94 LEU A C 1
ATOM 764 O O . LEU A 1 94 ? -7.340 -2.834 10.537 1.00 96.44 94 LEU A O 1
ATOM 768 N N . GLN A 1 95 ? -8.536 -1.030 9.961 1.00 95.12 95 GLN A N 1
ATOM 769 C CA . GLN A 1 95 ? -9.732 -1.776 9.543 1.00 95.12 95 GLN A CA 1
ATOM 770 C C . GLN A 1 95 ? -9.427 -2.905 8.522 1.00 95.12 95 GLN A C 1
ATOM 772 O O . GLN A 1 95 ? -9.680 -4.072 8.834 1.00 95.12 95 GLN A O 1
ATOM 777 N N . PRO A 1 96 ? -8.855 -2.631 7.329 1.00 94.94 96 PRO A N 1
ATOM 778 C CA . PRO A 1 96 ? -8.484 -3.676 6.374 1.00 94.94 96 PRO A CA 1
ATOM 779 C C . PRO A 1 96 ? -7.295 -4.529 6.840 1.00 94.94 96 PRO A C 1
ATOM 781 O O . PRO A 1 96 ? -7.209 -5.698 6.461 1.00 94.94 96 PRO A O 1
ATOM 784 N N . MET A 1 97 ? -6.398 -4.003 7.683 1.00 96.12 97 MET A N 1
ATOM 785 C CA . MET A 1 97 ? -5.320 -4.806 8.276 1.00 96.12 97 MET A CA 1
ATOM 786 C C . MET A 1 97 ? -5.886 -5.925 9.160 1.00 96.12 97 MET A C 1
ATOM 788 O O . MET A 1 97 ? -5.462 -7.070 9.032 1.00 96.12 97 MET A O 1
ATOM 792 N N . VAL A 1 98 ? -6.890 -5.631 9.991 1.00 96.94 98 VAL A N 1
ATOM 793 C CA . VAL A 1 98 ? -7.576 -6.644 10.808 1.00 96.94 98 VAL A CA 1
ATOM 794 C C . VAL A 1 98 ? -8.248 -7.694 9.923 1.00 96.94 98 VAL A C 1
ATOM 796 O O . VAL A 1 98 ? -8.095 -8.885 10.185 1.00 96.94 98 VAL A O 1
ATOM 799 N N . ILE A 1 99 ? -8.923 -7.285 8.841 1.00 96.50 99 ILE A N 1
ATOM 800 C CA . ILE A 1 99 ? -9.516 -8.227 7.875 1.00 96.50 99 ILE A CA 1
ATOM 801 C C . ILE A 1 99 ? -8.440 -9.145 7.281 1.00 96.50 99 ILE A C 1
ATOM 803 O O . ILE A 1 99 ? -8.632 -10.357 7.240 1.00 96.50 99 ILE A O 1
ATOM 807 N N . THR A 1 100 ? -7.297 -8.583 6.876 1.00 97.19 100 THR A N 1
ATOM 808 C CA . THR A 1 100 ? -6.161 -9.340 6.323 1.00 97.19 100 THR A CA 1
ATOM 809 C C . THR A 1 100 ? -5.653 -10.374 7.330 1.00 97.19 100 THR A C 1
ATOM 811 O O . THR A 1 100 ? -5.532 -11.551 7.001 1.00 97.19 100 THR A O 1
ATOM 814 N N . VAL A 1 101 ? -5.399 -9.954 8.576 1.00 97.44 101 VAL A N 1
ATOM 815 C CA . VAL A 1 101 ? -4.888 -10.829 9.643 1.00 97.44 101 VAL A CA 1
ATOM 816 C C . VAL A 1 101 ? -5.867 -11.958 9.939 1.00 97.44 101 VAL A C 1
ATOM 818 O O . VAL A 1 101 ? -5.449 -13.112 10.017 1.00 97.44 101 VAL A O 1
ATOM 821 N N . VAL A 1 102 ? -7.162 -11.656 10.067 1.00 97.94 102 VAL A N 1
ATOM 822 C CA . VAL A 1 102 ? -8.193 -12.674 10.306 1.00 97.94 102 VAL A CA 1
ATOM 823 C C . VAL A 1 102 ? -8.249 -13.652 9.136 1.00 97.94 102 VAL A C 1
ATOM 825 O O . VAL A 1 102 ? -8.174 -14.859 9.352 1.00 97.94 102 VAL A O 1
ATOM 828 N N . LEU A 1 103 ? -8.312 -13.148 7.901 1.00 97.06 103 LEU A N 1
ATOM 829 C CA . LEU A 1 103 ? -8.361 -13.975 6.696 1.00 97.06 103 LEU A CA 1
ATOM 830 C C . LEU A 1 103 ? -7.153 -14.913 6.618 1.00 97.06 103 LEU A C 1
ATOM 832 O O . LEU A 1 103 ? -7.317 -16.115 6.433 1.00 97.06 103 LEU A O 1
ATOM 836 N N . TYR A 1 104 ? -5.942 -14.389 6.794 1.00 97.31 104 TYR A N 1
ATOM 837 C CA . TYR A 1 104 ? -4.717 -15.177 6.669 1.00 97.31 104 TYR A CA 1
ATOM 838 C C . TYR A 1 104 ? -4.555 -16.167 7.817 1.00 97.31 104 TYR A C 1
ATOM 840 O O . TYR A 1 104 ? -4.123 -17.294 7.585 1.00 97.31 104 TYR A O 1
ATOM 848 N N . THR A 1 105 ? -4.963 -15.794 9.032 1.00 97.81 105 THR A N 1
ATOM 849 C CA . THR A 1 105 ? -4.995 -16.715 10.176 1.00 97.81 105 THR A CA 1
ATOM 850 C C . THR A 1 105 ? -5.947 -17.879 9.913 1.00 97.81 105 THR A C 1
ATOM 852 O O . THR A 1 105 ? -5.585 -19.026 10.159 1.00 97.81 105 THR A O 1
ATOM 855 N N . LEU A 1 106 ? -7.136 -17.614 9.359 1.00 97.94 106 LEU A N 1
ATOM 856 C CA . LEU A 1 106 ? -8.081 -18.667 8.984 1.00 97.94 106 LEU A CA 1
ATOM 857 C C . LEU A 1 106 ? -7.512 -19.554 7.872 1.00 97.94 106 LEU A C 1
ATOM 859 O O . LEU A 1 106 ? -7.549 -20.775 7.994 1.00 97.94 106 LEU A O 1
ATOM 863 N N . LEU A 1 107 ? -6.930 -18.971 6.821 1.00 97.38 107 LEU A N 1
ATOM 864 C CA . LEU A 1 107 ? -6.301 -19.744 5.747 1.00 97.38 107 LEU A CA 1
ATOM 865 C C . LEU A 1 107 ? -5.165 -20.632 6.277 1.00 97.38 107 LEU A C 1
ATOM 867 O O . LEU A 1 107 ? -5.099 -21.806 5.924 1.00 97.38 107 LEU A O 1
ATOM 871 N N . LEU A 1 108 ? -4.316 -20.119 7.169 1.00 97.38 108 LEU A N 1
ATOM 872 C CA . LEU A 1 108 ? -3.278 -20.905 7.842 1.00 97.38 108 LEU A CA 1
ATOM 873 C C . LEU A 1 108 ? -3.861 -22.023 8.714 1.00 97.38 108 LEU A C 1
ATOM 875 O O . LEU A 1 108 ? -3.331 -23.130 8.709 1.00 97.38 108 LEU A O 1
ATOM 879 N N . ALA A 1 109 ? -4.947 -21.758 9.440 1.00 97.69 109 ALA A N 1
ATOM 880 C CA . ALA A 1 109 ? -5.591 -22.753 10.293 1.00 97.69 109 ALA A CA 1
ATOM 881 C C . ALA A 1 109 ? -6.230 -23.897 9.485 1.00 97.69 109 ALA A C 1
ATOM 883 O O . ALA A 1 109 ? -6.135 -25.052 9.892 1.00 97.69 109 ALA A O 1
ATOM 884 N N . PHE A 1 110 ? -6.850 -23.596 8.338 1.00 97.69 110 PHE A N 1
ATOM 885 C CA . PHE A 1 110 ? -7.537 -24.593 7.506 1.00 97.69 110 PHE A CA 1
ATOM 886 C C . PHE A 1 110 ? -6.611 -25.333 6.532 1.00 97.69 110 PHE A C 1
ATOM 888 O O . PHE A 1 110 ? -6.780 -26.533 6.329 1.00 97.69 110 PHE A O 1
ATOM 895 N N . PHE A 1 111 ? -5.646 -24.639 5.925 1.00 96.75 111 PHE A N 1
ATOM 896 C CA . PHE A 1 111 ? -4.774 -25.194 4.877 1.00 96.75 111 PHE A CA 1
ATOM 897 C C . PHE A 1 111 ? -3.343 -25.475 5.360 1.00 96.75 111 PHE A C 1
ATOM 899 O O . PHE A 1 111 ? -2.524 -26.026 4.620 1.00 96.75 111 PHE A O 1
ATOM 906 N N . GLY A 1 112 ? -3.043 -25.135 6.614 1.00 96.56 112 GLY A N 1
ATOM 907 C CA . GLY A 1 112 ? -1.786 -25.445 7.278 1.00 96.56 112 GLY A CA 1
ATOM 908 C C . GLY A 1 112 ? -0.614 -24.529 6.897 1.00 96.56 112 GLY A C 1
ATOM 909 O O . GLY A 1 112 ? -0.766 -23.549 6.159 1.00 96.56 112 GLY A O 1
ATOM 910 N N . PRO A 1 113 ? 0.601 -24.859 7.380 1.00 95.88 113 PRO A N 1
ATOM 911 C CA . PRO A 1 113 ? 1.791 -24.013 7.247 1.00 95.88 113 PRO A CA 1
ATOM 912 C C . PRO A 1 113 ? 2.240 -23.745 5.808 1.00 95.88 113 PRO A C 1
ATOM 914 O O . PRO A 1 113 ? 2.941 -22.766 5.573 1.00 95.88 113 PRO A O 1
ATOM 917 N N . ASN A 1 114 ? 1.817 -24.559 4.834 1.00 95.25 114 ASN A N 1
ATOM 918 C CA . ASN A 1 114 ? 2.103 -24.323 3.415 1.00 95.25 114 ASN A CA 1
ATOM 919 C C . ASN A 1 114 ? 1.638 -22.929 2.962 1.00 95.25 114 ASN A C 1
ATOM 921 O O . ASN A 1 114 ? 2.274 -22.310 2.108 1.00 95.25 114 ASN A O 1
ATOM 925 N N . MET A 1 115 ? 0.580 -22.389 3.579 1.00 96.94 115 MET A N 1
ATOM 926 C CA . MET A 1 115 ? 0.105 -21.033 3.302 1.00 96.94 115 MET A CA 1
ATOM 927 C C . MET A 1 115 ? 1.141 -19.945 3.615 1.00 96.94 115 MET A C 1
ATOM 929 O O . MET A 1 115 ? 1.079 -18.883 3.005 1.00 96.94 115 MET A O 1
ATOM 933 N N . LEU A 1 116 ? 2.134 -20.198 4.478 1.00 95.25 116 LEU A N 1
ATOM 934 C CA . LEU A 1 116 ? 3.233 -19.255 4.726 1.00 95.25 116 LEU A CA 1
ATOM 935 C C . LEU A 1 116 ? 4.089 -19.001 3.477 1.00 95.25 116 LEU A C 1
ATOM 937 O O . LEU A 1 116 ? 4.742 -17.968 3.399 1.00 95.25 116 LEU A O 1
ATOM 941 N N . VAL A 1 117 ? 4.073 -19.913 2.500 1.00 96.12 117 VAL A N 1
ATOM 942 C CA . VAL A 1 117 ? 4.736 -19.727 1.201 1.00 96.12 117 VAL A CA 1
ATOM 943 C C . VAL A 1 117 ? 3.782 -19.081 0.197 1.00 96.12 117 VAL A C 1
ATOM 945 O O . VAL A 1 117 ? 4.157 -18.138 -0.497 1.00 96.12 117 VAL A O 1
ATOM 948 N N . PHE A 1 118 ? 2.536 -19.554 0.127 1.00 95.94 118 PHE A N 1
ATOM 949 C CA . PHE A 1 118 ? 1.572 -19.078 -0.869 1.00 95.94 118 PHE A CA 1
ATOM 950 C C . PHE A 1 118 ? 1.086 -17.644 -0.620 1.00 95.94 118 PHE A C 1
ATOM 952 O O . PHE A 1 118 ? 0.945 -16.887 -1.581 1.00 95.94 118 PHE A O 1
ATOM 959 N N . LEU A 1 119 ? 0.846 -17.250 0.637 1.00 96.19 119 LEU A N 1
ATOM 960 C CA . LEU A 1 119 ? 0.305 -15.925 0.965 1.00 96.19 119 LEU A CA 1
ATOM 961 C C . LEU A 1 119 ? 1.265 -14.790 0.568 1.00 96.19 119 LEU A C 1
ATOM 963 O O . LEU A 1 119 ? 0.821 -13.892 -0.143 1.00 96.19 119 LEU A O 1
ATOM 967 N N . PRO A 1 120 ? 2.574 -14.821 0.899 1.00 96.25 120 PRO A N 1
ATOM 968 C CA . PRO A 1 120 ? 3.493 -13.776 0.445 1.00 96.25 120 PRO A CA 1
ATOM 969 C C . PRO A 1 120 ? 3.597 -13.671 -1.080 1.00 96.25 120 PRO A C 1
ATOM 971 O O . PRO A 1 120 ? 3.669 -12.564 -1.611 1.00 96.25 120 PRO A O 1
ATOM 974 N N . ILE A 1 121 ? 3.571 -14.801 -1.797 1.00 96.38 121 ILE A N 1
ATOM 975 C CA . ILE A 1 121 ? 3.605 -14.809 -3.269 1.00 96.38 121 ILE A CA 1
ATOM 976 C C . ILE A 1 121 ? 2.347 -14.138 -3.830 1.00 96.38 121 ILE A C 1
ATOM 978 O O . ILE A 1 121 ? 2.436 -13.302 -4.728 1.00 96.38 121 ILE A O 1
ATOM 982 N N . GLN A 1 122 ? 1.178 -14.468 -3.282 1.00 95.75 122 GLN A N 1
ATOM 983 C CA . GLN A 1 122 ? -0.086 -13.861 -3.683 1.00 95.75 122 GLN A CA 1
ATOM 984 C C . GLN A 1 122 ? -0.130 -12.357 -3.374 1.00 95.75 122 GLN A C 1
ATOM 986 O O . GLN A 1 122 ? -0.573 -11.588 -4.229 1.00 95.75 122 GLN A O 1
ATOM 991 N N . MET A 1 123 ? 0.359 -11.926 -2.206 1.00 95.44 123 MET A N 1
ATOM 992 C CA . MET A 1 123 ? 0.488 -10.505 -1.869 1.00 95.44 123 MET A CA 1
ATOM 993 C C . MET A 1 123 ? 1.374 -9.786 -2.883 1.00 95.44 123 MET A C 1
ATOM 995 O O . MET A 1 123 ? 0.952 -8.791 -3.465 1.00 95.44 123 MET A O 1
ATOM 999 N N . ALA A 1 124 ? 2.572 -10.322 -3.142 1.00 94.12 124 ALA A N 1
ATOM 1000 C CA . ALA A 1 124 ? 3.523 -9.737 -4.079 1.00 94.12 124 ALA A CA 1
ATOM 1001 C C . ALA A 1 124 ? 2.932 -9.614 -5.488 1.00 94.12 124 ALA A C 1
ATOM 1003 O O . ALA A 1 124 ? 3.109 -8.588 -6.139 1.00 94.12 124 ALA A O 1
ATOM 1004 N N . PHE A 1 125 ? 2.182 -10.621 -5.942 1.00 94.06 125 PHE A N 1
ATOM 1005 C CA . PHE A 1 125 ? 1.499 -10.574 -7.232 1.00 94.06 125 PHE A CA 1
ATOM 1006 C C . PHE A 1 125 ? 0.388 -9.517 -7.267 1.00 94.06 125 PHE A C 1
ATOM 1008 O O . PHE A 1 125 ? 0.275 -8.782 -8.245 1.00 94.06 125 PHE A O 1
ATOM 1015 N N . GLY A 1 126 ? -0.402 -9.401 -6.196 1.00 92.00 126 GLY A N 1
ATOM 1016 C CA . GLY A 1 126 ? -1.419 -8.359 -6.068 1.00 92.00 126 GLY A CA 1
ATOM 1017 C C . GLY A 1 126 ? -0.817 -6.956 -6.089 1.00 92.00 126 GLY A C 1
ATOM 1018 O O . GLY A 1 126 ? -1.273 -6.104 -6.847 1.00 92.00 126 GLY A O 1
ATOM 1019 N N . TRP A 1 127 ? 0.244 -6.731 -5.312 1.00 93.56 127 TRP A N 1
ATOM 1020 C CA . TRP A 1 127 ? 0.955 -5.451 -5.273 1.00 93.56 127 TRP A CA 1
ATOM 1021 C C . TRP A 1 127 ? 1.546 -5.129 -6.643 1.00 93.56 127 TRP A C 1
ATOM 1023 O O . TRP A 1 127 ? 1.325 -4.043 -7.161 1.00 93.56 127 TRP A O 1
ATOM 1033 N N . TRP A 1 128 ? 2.194 -6.107 -7.284 1.00 92.25 128 TRP A N 1
ATOM 1034 C CA . TRP A 1 128 ? 2.746 -5.947 -8.626 1.00 92.25 128 TRP A CA 1
ATOM 1035 C C . TRP A 1 128 ? 1.692 -5.539 -9.660 1.00 92.25 128 TRP A C 1
ATOM 1037 O O . TRP A 1 128 ? 1.976 -4.686 -10.498 1.00 92.25 128 TRP A O 1
ATOM 1047 N N . GLN A 1 129 ? 0.480 -6.103 -9.613 1.00 90.88 129 GLN A N 1
ATOM 1048 C CA . GLN A 1 129 ? -0.595 -5.704 -10.527 1.00 90.88 129 GLN A CA 1
ATOM 1049 C C . GLN A 1 129 ? -1.031 -4.252 -10.316 1.00 90.88 129 GLN A C 1
ATOM 1051 O O . GLN A 1 129 ? -1.150 -3.519 -11.297 1.00 90.88 129 GLN A O 1
ATOM 1056 N N . LEU A 1 130 ? -1.230 -3.826 -9.064 1.00 88.69 130 LEU A N 1
ATOM 1057 C CA . LEU A 1 130 ? -1.612 -2.443 -8.758 1.00 88.69 130 LEU A CA 1
ATOM 1058 C C . LEU A 1 130 ? -0.510 -1.463 -9.172 1.00 88.69 130 LEU A C 1
ATOM 1060 O O . LEU A 1 130 ? -0.777 -0.503 -9.888 1.00 88.69 130 LEU A O 1
ATOM 1064 N N . THR A 1 131 ? 0.739 -1.751 -8.811 1.00 90.38 131 THR A N 1
ATOM 1065 C CA . THR A 1 131 ? 1.898 -0.950 -9.213 1.00 90.38 131 THR A CA 1
ATOM 1066 C C . THR A 1 131 ? 2.051 -0.908 -10.739 1.00 90.38 131 THR A C 1
ATOM 1068 O O . THR A 1 131 ? 2.377 0.135 -11.298 1.00 90.38 131 THR A O 1
ATOM 1071 N N . SER A 1 132 ? 1.780 -2.010 -11.447 1.00 87.62 132 SER A N 1
ATOM 1072 C CA . SER A 1 132 ? 1.809 -2.033 -12.917 1.00 87.62 132 SER A CA 1
ATOM 1073 C C . SER A 1 132 ? 0.725 -1.143 -13.526 1.00 87.62 132 SER A C 1
ATOM 1075 O O . SER A 1 132 ? 1.005 -0.438 -14.494 1.00 87.62 132 SER A O 1
ATOM 1077 N N . ALA A 1 133 ? -0.486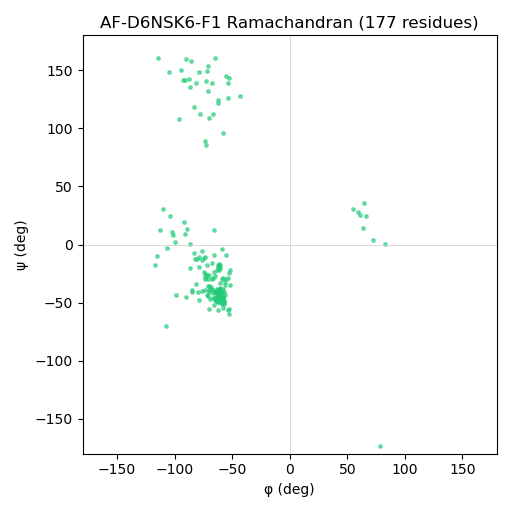 -1.143 -12.959 1.00 86.38 133 ALA A N 1
ATOM 1078 C CA . ALA A 1 133 ? -1.560 -0.247 -13.384 1.00 86.38 133 ALA A CA 1
ATOM 1079 C C . ALA A 1 133 ? -1.164 1.223 -13.165 1.00 86.38 133 ALA A C 1
ATOM 1081 O O . ALA A 1 133 ? -1.170 1.994 -14.123 1.00 86.38 133 ALA A O 1
ATOM 1082 N N . ASN A 1 134 ? -0.677 1.568 -11.964 1.00 86.12 134 ASN A N 1
ATOM 1083 C CA . ASN A 1 134 ? -0.172 2.910 -11.643 1.00 86.12 134 ASN A CA 1
ATOM 1084 C C . ASN A 1 134 ? 0.942 3.346 -12.610 1.00 86.12 134 ASN A C 1
ATOM 1086 O O . ASN A 1 134 ? 0.941 4.470 -13.107 1.00 86.12 134 ASN A O 1
ATOM 1090 N N . TYR A 1 135 ? 1.882 2.451 -12.926 1.00 85.88 135 TYR A N 1
ATOM 1091 C CA . TYR A 1 135 ? 2.973 2.734 -13.860 1.00 85.88 135 TYR A CA 1
ATOM 1092 C C . TYR A 1 135 ? 2.471 3.049 -15.274 1.00 85.88 135 TYR A C 1
ATOM 1094 O O . TYR A 1 135 ? 2.984 3.970 -15.904 1.00 85.88 135 TYR A O 1
ATOM 1102 N N . ILE A 1 136 ? 1.496 2.285 -15.779 1.00 82.62 136 ILE A N 1
ATOM 1103 C CA . ILE A 1 136 ? 0.942 2.464 -17.129 1.00 82.62 136 ILE A CA 1
ATOM 1104 C C . ILE A 1 136 ? 0.101 3.741 -17.200 1.00 82.62 136 ILE A C 1
ATOM 1106 O O . ILE A 1 136 ? 0.232 4.509 -18.152 1.00 82.62 136 ILE A O 1
ATOM 1110 N N . GLU A 1 137 ? -0.745 3.982 -16.202 1.00 74.94 137 GLU A N 1
ATOM 1111 C CA . GLU A 1 137 ? -1.654 5.134 -16.170 1.00 74.94 137 GLU A CA 1
ATOM 1112 C C . GLU A 1 137 ? -0.935 6.449 -15.941 1.00 74.94 137 GLU A C 1
ATOM 1114 O O . GLU A 1 137 ? -1.302 7.471 -16.522 1.00 74.94 137 GLU A O 1
ATOM 1119 N N . HIS A 1 138 ? 0.120 6.413 -15.134 1.00 76.75 138 HIS A N 1
ATOM 1120 C CA . HIS A 1 138 ? 0.922 7.581 -14.825 1.00 76.75 138 HIS A CA 1
ATOM 1121 C C . HIS A 1 138 ? 2.253 7.582 -15.567 1.00 76.75 138 HIS A C 1
ATOM 1123 O O . HIS A 1 138 ? 3.214 8.213 -15.103 1.00 76.75 138 HIS A O 1
ATOM 1129 N N . TYR A 1 139 ? 2.330 6.887 -16.713 1.00 75.94 139 TYR A N 1
ATOM 1130 C CA . TYR A 1 139 ? 3.557 6.848 -17.495 1.00 75.94 139 TYR A CA 1
ATOM 1131 C C . TYR A 1 139 ? 3.940 8.240 -17.984 1.00 75.94 139 TYR A C 1
ATOM 1133 O O . TYR A 1 139 ? 3.172 8.894 -18.688 1.00 75.94 139 TYR A O 1
ATOM 1141 N N . SER A 1 140 ? 5.139 8.690 -17.610 1.00 65.38 140 SER A N 1
ATOM 1142 C CA . SER A 1 140 ? 5.680 9.988 -18.024 1.00 65.38 140 SER A CA 1
ATOM 1143 C C . SER A 1 140 ? 4.837 11.204 -17.611 1.00 65.38 140 SER A C 1
ATOM 1145 O O . SER A 1 140 ? 4.896 12.239 -18.271 1.00 65.38 140 SER A O 1
ATOM 1147 N N . LEU A 1 141 ? 4.082 11.108 -16.509 1.00 64.00 141 LEU A N 1
ATOM 1148 C CA . LEU A 1 141 ? 3.337 12.248 -15.960 1.00 64.00 141 LEU A CA 1
ATOM 1149 C C . LEU A 1 141 ? 4.191 13.173 -15.081 1.00 64.00 141 LEU A C 1
ATOM 1151 O O . LEU A 1 141 ? 3.741 14.267 -14.748 1.00 64.00 141 LEU A O 1
ATOM 1155 N N . LEU A 1 142 ? 5.406 12.771 -14.680 1.00 58.91 142 LEU A N 1
ATOM 1156 C CA . LEU A 1 142 ? 6.294 13.682 -13.956 1.00 58.91 142 LEU A CA 1
ATOM 1157 C C 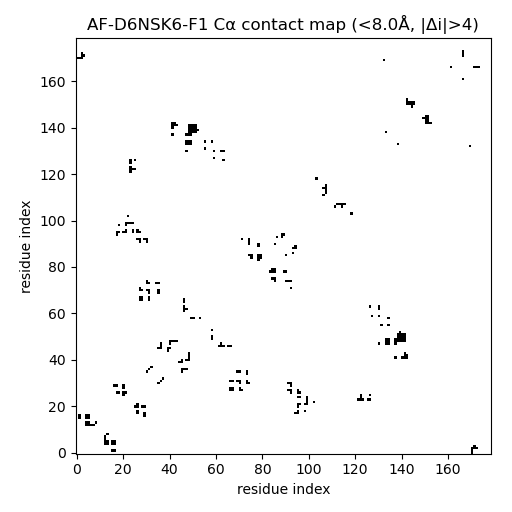. LEU A 1 142 ? 6.806 14.777 -14.903 1.00 58.91 142 LEU A C 1
ATOM 1159 O O . LEU A 1 142 ? 7.653 14.521 -15.757 1.00 58.91 142 LEU A O 1
ATOM 1163 N N . HIS A 1 143 ? 6.313 15.994 -14.707 1.00 59.62 143 HIS A N 1
ATOM 1164 C CA . HIS A 1 143 ? 6.692 17.162 -15.492 1.00 59.62 143 HIS A CA 1
ATOM 1165 C C . HIS A 1 143 ? 8.108 17.639 -15.139 1.00 59.62 143 HIS A C 1
ATOM 1167 O O . HIS A 1 143 ? 8.490 17.681 -13.963 1.00 59.62 143 HIS A O 1
ATOM 1173 N N . GLU A 1 144 ? 8.881 18.058 -16.143 1.00 55.22 144 GLU A N 1
ATOM 1174 C CA . GLU A 1 144 ? 10.124 18.781 -15.886 1.00 55.22 144 GLU A CA 1
ATOM 1175 C C . GLU A 1 144 ? 9.816 20.153 -15.281 1.00 55.22 144 GLU A C 1
ATOM 1177 O O . GLU A 1 144 ? 8.870 20.851 -15.662 1.00 55.22 144 GLU A O 1
ATOM 1182 N N . LYS A 1 145 ? 10.624 20.531 -14.289 1.00 53.62 145 LYS A N 1
ATOM 1183 C CA . LYS A 1 145 ? 10.563 21.858 -13.690 1.00 53.62 145 LYS A CA 1
ATOM 1184 C C . LYS A 1 145 ? 11.264 22.825 -14.641 1.00 53.62 145 LYS A C 1
ATOM 1186 O O . LYS A 1 145 ? 12.477 22.744 -14.820 1.00 53.62 145 LYS A O 1
ATOM 1191 N N . MET A 1 146 ? 10.495 23.722 -15.243 1.00 56.56 146 MET A N 1
ATOM 1192 C CA . MET A 1 146 ? 10.997 24.776 -16.113 1.00 56.56 146 MET A CA 1
ATOM 1193 C C . MET A 1 146 ? 11.868 25.764 -15.324 1.00 56.56 146 MET A C 1
ATOM 1195 O O . MET A 1 146 ? 11.806 25.856 -14.093 1.00 56.56 146 MET A O 1
ATOM 1199 N N . ALA A 1 147 ? 12.701 26.520 -16.042 1.00 57.41 147 ALA A N 1
ATOM 1200 C CA . ALA A 1 147 ? 13.638 27.484 -15.459 1.00 57.41 147 ALA A CA 1
ATOM 1201 C C . ALA A 1 147 ? 12.955 28.604 -14.642 1.00 57.41 147 ALA A C 1
ATOM 1203 O O . ALA A 1 147 ? 13.601 29.247 -13.817 1.00 57.41 147 ALA A O 1
ATOM 1204 N N . ASP A 1 148 ? 11.651 28.816 -14.834 1.00 58.72 148 ASP A N 1
ATOM 1205 C CA . ASP A 1 148 ? 10.806 29.758 -14.090 1.00 58.72 148 ASP A CA 1
ATOM 1206 C C . ASP A 1 148 ? 10.213 29.164 -12.791 1.00 58.72 148 ASP A C 1
ATOM 1208 O O . ASP A 1 148 ? 9.473 29.832 -12.066 1.00 58.72 148 ASP A O 1
ATOM 1212 N N . GLY A 1 149 ? 10.537 27.904 -12.485 1.00 56.16 149 GLY A N 1
ATOM 1213 C CA . GLY A 1 149 ? 10.063 27.173 -11.317 1.00 56.16 149 GLY A CA 1
ATOM 1214 C C . GLY A 1 149 ? 8.680 26.538 -11.470 1.00 56.16 149 GLY A C 1
ATOM 1215 O O . GLY A 1 149 ? 8.231 25.890 -10.518 1.00 56.16 149 GLY A O 1
ATOM 1216 N N . ARG A 1 150 ? 8.022 26.690 -12.627 1.00 50.22 150 ARG A N 1
ATOM 1217 C CA . ARG A 1 150 ? 6.737 26.056 -12.954 1.00 50.22 150 ARG A CA 1
ATOM 1218 C C . ARG A 1 150 ? 6.972 24.701 -13.623 1.00 50.22 150 ARG A C 1
ATOM 1220 O O . ARG A 1 150 ? 8.060 24.414 -14.106 1.00 50.22 150 ARG A O 1
ATOM 1227 N N . TYR A 1 151 ? 5.968 23.837 -13.601 1.00 55.53 151 TYR A N 1
ATOM 1228 C CA . TYR A 1 151 ? 6.015 22.547 -14.290 1.00 55.53 151 TYR A CA 1
ATOM 1229 C C . TYR A 1 151 ? 5.418 22.697 -15.694 1.00 55.53 151 TYR A C 1
ATOM 1231 O O . TYR A 1 151 ? 4.452 23.446 -15.861 1.00 55.53 151 TYR A O 1
ATOM 1239 N N . GLU A 1 152 ? 6.005 22.025 -16.687 1.00 49.84 152 GLU A N 1
ATOM 1240 C CA . GLU A 1 152 ? 5.514 22.037 -18.073 1.00 49.84 152 GLU A CA 1
ATOM 1241 C C . GLU A 1 152 ? 4.025 21.642 -18.143 1.00 49.84 152 GLU A C 1
ATOM 1243 O O . GLU A 1 152 ? 3.579 20.763 -17.412 1.00 49.84 152 GLU A O 1
ATOM 1248 N N . HIS A 1 153 ? 3.230 22.317 -18.981 1.00 41.06 153 HIS A N 1
ATOM 1249 C CA . HIS A 1 153 ? 1.802 22.015 -19.141 1.00 41.06 153 HIS A CA 1
ATOM 1250 C C . HIS A 1 153 ? 1.592 20.993 -20.266 1.00 41.06 153 HIS A C 1
ATOM 1252 O O . HIS A 1 153 ? 2.270 21.059 -21.290 1.00 41.06 153 HIS A O 1
ATOM 1258 N N . GLN A 1 154 ? 0.646 20.068 -20.072 1.00 46.91 154 GLN A N 1
ATOM 1259 C CA . GLN A 1 154 ? 0.381 18.921 -20.951 1.00 46.91 154 GLN A CA 1
ATOM 1260 C C . GLN A 1 154 ? 0.408 19.265 -22.452 1.00 46.91 154 GLN A C 1
ATOM 1262 O O . GLN A 1 154 ? -0.349 20.119 -22.916 1.00 46.91 154 GLN A O 1
ATOM 1267 N N . SER A 1 155 ? 1.193 18.522 -23.240 1.00 32.84 155 SER A N 1
ATOM 1268 C CA . SER A 1 155 ? 0.972 18.442 -24.686 1.00 32.84 155 SER A CA 1
ATOM 1269 C C . SER A 1 155 ? -0.038 17.328 -24.981 1.00 32.84 155 SER A C 1
ATOM 1271 O O . SER A 1 155 ? 0.027 16.235 -24.426 1.00 32.84 155 SER A O 1
ATOM 1273 N N . HIS A 1 156 ? -1.002 17.601 -25.862 1.00 37.28 156 HIS A N 1
ATOM 1274 C CA . HIS A 1 156 ? -2.151 16.733 -26.169 1.00 37.28 156 HIS A CA 1
ATOM 1275 C C . HIS A 1 156 ? -1.813 15.319 -26.695 1.00 37.28 156 HIS A C 1
ATOM 1277 O O . HIS A 1 156 ? -2.718 14.515 -26.913 1.00 37.28 156 HIS A O 1
ATOM 1283 N N . ILE A 1 157 ? -0.536 15.002 -26.917 1.00 38.44 157 ILE A N 1
ATOM 1284 C CA . ILE A 1 157 ? -0.076 13.779 -27.586 1.00 38.44 157 ILE A CA 1
ATOM 1285 C C . ILE A 1 157 ? 0.076 12.606 -26.593 1.00 38.44 157 ILE A C 1
ATOM 1287 O O . ILE A 1 157 ? -0.008 11.450 -26.996 1.00 38.44 157 ILE A O 1
ATOM 1291 N N . THR A 1 158 ? 0.196 12.870 -25.288 1.00 40.09 158 THR A N 1
ATOM 1292 C CA . THR A 1 158 ? 0.326 11.849 -24.226 1.00 40.09 158 THR A CA 1
ATOM 1293 C C . THR A 1 158 ? -1.002 11.360 -23.639 1.00 40.09 158 THR A C 1
ATOM 1295 O O . THR A 1 158 ? -1.008 10.651 -22.635 1.00 40.09 158 THR A O 1
ATOM 1298 N N . ARG A 1 159 ? -2.150 11.654 -24.271 1.00 36.22 159 ARG A N 1
ATOM 1299 C CA . ARG A 1 159 ? -3.399 10.930 -23.978 1.00 36.22 159 ARG A CA 1
ATOM 1300 C C . ARG A 1 159 ? -3.296 9.529 -24.584 1.00 36.22 159 ARG A C 1
ATOM 1302 O O . ARG A 1 159 ? -3.725 9.286 -25.711 1.00 36.22 159 ARG A O 1
ATOM 1309 N N . GLY A 1 160 ? -2.706 8.604 -23.830 1.00 39.56 160 GLY A N 1
ATOM 1310 C CA . GLY A 1 160 ? -2.735 7.179 -24.134 1.00 39.56 160 GLY A CA 1
ATOM 1311 C C . GLY A 1 160 ? -4.184 6.707 -24.203 1.00 39.56 160 GLY A C 1
ATOM 1312 O O . GLY A 1 160 ? -4.810 6.417 -23.188 1.00 39.56 160 GLY A O 1
ATOM 1313 N N . THR A 1 161 ? -4.752 6.653 -25.406 1.00 35.22 161 THR A N 1
ATOM 1314 C CA . THR A 1 161 ? -6.051 6.021 -25.633 1.00 35.22 161 THR A CA 1
ATOM 1315 C C . THR A 1 161 ? -5.820 4.523 -25.549 1.00 35.22 161 THR A C 1
ATOM 1317 O O . THR A 1 161 ? -5.477 3.858 -26.523 1.00 35.22 161 THR A O 1
ATOM 1320 N N . VAL A 1 162 ? -5.937 3.991 -24.339 1.00 41.62 162 VAL A N 1
ATOM 1321 C CA . VAL A 1 162 ? -5.878 2.555 -24.108 1.00 41.62 162 VAL A CA 1
ATOM 1322 C C . VAL A 1 162 ? -7.062 1.908 -24.857 1.00 41.62 162 VAL A C 1
ATOM 1324 O O . VAL A 1 162 ? -8.204 2.335 -24.652 1.00 41.62 162 VAL A O 1
ATOM 1327 N N . PRO A 1 163 ? -6.843 0.928 -25.760 1.00 38.00 163 PRO A N 1
ATOM 1328 C CA . PRO A 1 163 ? -7.924 0.288 -26.508 1.00 38.00 163 PRO A CA 1
ATOM 1329 C C . PRO A 1 163 ? -8.975 -0.295 -25.558 1.00 38.00 163 PRO A C 1
ATOM 1331 O O . PRO A 1 163 ? -8.631 -0.838 -24.511 1.00 38.00 163 PRO A O 1
ATOM 1334 N N . HIS A 1 164 ? -10.253 -0.254 -25.941 1.00 38.44 164 HIS A N 1
ATOM 1335 C CA . HIS A 1 164 ? -11.395 -0.630 -25.089 1.00 38.44 164 HIS A CA 1
ATOM 1336 C C . HIS A 1 164 ? -11.286 -2.028 -24.435 1.00 38.44 164 HIS A C 1
ATOM 1338 O O . HIS A 1 164 ? -11.857 -2.256 -23.375 1.00 38.44 164 HIS A O 1
ATOM 1344 N N . ARG A 1 165 ? -10.509 -2.952 -25.023 1.00 33.94 165 ARG A N 1
ATOM 1345 C CA . ARG A 1 165 ? -10.204 -4.270 -24.433 1.00 33.94 165 ARG A CA 1
ATOM 1346 C C . ARG A 1 165 ? -9.251 -4.196 -23.237 1.00 33.94 165 ARG A C 1
ATOM 1348 O O . ARG A 1 165 ? -9.528 -4.809 -22.219 1.00 33.94 165 ARG A O 1
ATOM 1355 N N . VAL A 1 166 ? -8.196 -3.387 -23.327 1.00 42.09 166 VAL A N 1
ATOM 1356 C CA . VAL A 1 166 ? -7.238 -3.180 -22.229 1.00 42.09 166 VAL A CA 1
ATOM 1357 C C . VAL A 1 166 ? -7.883 -2.357 -21.104 1.00 42.09 166 VAL A C 1
ATOM 1359 O O . VAL A 1 166 ? -7.555 -2.544 -19.944 1.00 42.09 166 VAL A O 1
ATOM 1362 N N . ASN A 1 167 ? -8.889 -1.530 -21.410 1.00 37.16 167 ASN A N 1
ATOM 1363 C CA . ASN A 1 167 ? -9.722 -0.860 -20.404 1.00 37.16 167 ASN A CA 1
ATOM 1364 C C . ASN A 1 167 ? -10.569 -1.842 -19.567 1.00 37.16 167 ASN A C 1
ATOM 1366 O O . ASN A 1 167 ? -10.899 -1.534 -18.429 1.00 37.16 167 ASN A O 1
ATOM 1370 N N . LEU A 1 168 ? -10.922 -3.017 -20.101 1.00 37.25 168 LEU A N 1
ATOM 1371 C CA . LEU A 1 168 ? -11.621 -4.058 -19.339 1.00 37.25 168 LEU A CA 1
ATOM 1372 C C . LEU A 1 168 ? -10.655 -4.792 -18.393 1.00 37.25 168 LEU A C 1
ATOM 1374 O O . LEU A 1 168 ? -11.007 -5.054 -17.244 1.00 37.25 168 LEU A O 1
ATOM 1378 N N . ASP A 1 169 ? -9.433 -5.053 -18.870 1.00 40.59 169 ASP A N 1
ATOM 1379 C CA . ASP A 1 169 ? -8.347 -5.680 -18.101 1.00 40.59 169 ASP A CA 1
ATOM 1380 C C . ASP A 1 169 ? -7.773 -4.733 -17.026 1.00 40.59 169 ASP A C 1
ATOM 1382 O O . ASP A 1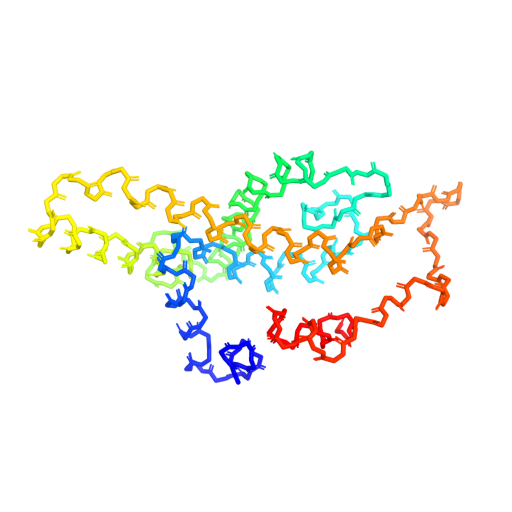 169 ? -7.376 -5.176 -15.952 1.00 40.59 169 ASP A O 1
ATOM 1386 N N . LEU A 1 170 ? -7.812 -3.418 -17.278 1.00 42.66 170 LEU A N 1
ATOM 1387 C CA . LEU A 1 170 ? -7.510 -2.330 -16.336 1.00 42.66 170 LEU A CA 1
ATOM 1388 C C . LEU A 1 170 ? -8.762 -1.826 -15.593 1.00 42.66 170 LEU A C 1
ATOM 1390 O O . LEU A 1 170 ? -8.788 -0.710 -15.085 1.00 42.66 170 LEU A O 1
ATOM 1394 N N . PHE A 1 171 ? -9.838 -2.614 -15.539 1.00 48.41 171 PHE A N 1
ATOM 1395 C CA . PHE A 1 171 ? -11.008 -2.324 -14.705 1.00 48.41 171 PHE A CA 1
ATOM 1396 C C . PHE A 1 171 ? -11.691 -0.945 -14.901 1.00 48.41 171 PHE A C 1
ATOM 1398 O O . PHE A 1 171 ? -12.322 -0.444 -13.976 1.00 48.41 171 PHE A O 1
ATOM 1405 N N . HIS A 1 172 ? -11.671 -0.341 -16.087 1.00 38.59 172 HIS A N 1
ATOM 1406 C CA . HIS A 1 172 ? -12.232 0.992 -16.369 1.00 38.59 172 HIS A CA 1
ATOM 1407 C C . HIS A 1 172 ? -11.541 2.158 -15.636 1.00 38.59 172 HIS A C 1
ATOM 1409 O O . HIS A 1 172 ? -12.188 3.148 -15.280 1.00 38.59 172 HIS A O 1
ATOM 1415 N N . LEU A 1 173 ? -10.222 2.085 -15.456 1.00 44.88 173 LEU A N 1
ATOM 1416 C CA . LEU A 1 173 ? -9.415 3.148 -14.847 1.00 44.88 173 LEU A CA 1
ATOM 1417 C C . LEU A 1 173 ? -9.340 4.460 -15.659 1.00 44.88 173 LEU A C 1
ATOM 1419 O O . LEU A 1 173 ? -8.936 5.484 -15.119 1.00 44.88 173 LEU A O 1
ATOM 1423 N N . GLN A 1 174 ? -9.828 4.501 -16.909 1.00 36.81 174 GLN A N 1
ATOM 1424 C CA . GLN A 1 174 ? -9.864 5.718 -17.748 1.00 36.81 174 GLN A CA 1
ATOM 1425 C C . GLN A 1 174 ? -10.514 6.951 -17.097 1.00 36.81 174 GLN A C 1
ATOM 1427 O O . GLN A 1 174 ? -10.231 8.070 -17.513 1.00 36.81 174 GLN A O 1
ATOM 1432 N N . ARG A 1 175 ? -11.373 6.788 -16.084 1.00 32.44 175 ARG A N 1
ATOM 1433 C CA . ARG A 1 175 ? -11.957 7.936 -15.371 1.00 32.44 175 ARG A CA 1
ATOM 1434 C C . ARG A 1 175 ? -11.007 8.620 -14.384 1.00 32.44 175 ARG A C 1
ATOM 1436 O O . ARG A 1 175 ? -11.324 9.720 -13.953 1.00 32.44 175 ARG A O 1
ATOM 1443 N N . HIS A 1 176 ? -9.873 8.017 -14.024 1.00 40.62 176 HIS A N 1
ATOM 1444 C CA . HIS A 1 176 ? -8.961 8.595 -13.031 1.00 40.62 176 HIS A CA 1
ATOM 1445 C C . HIS A 1 176 ? -8.159 9.799 -13.545 1.00 40.62 176 HIS A C 1
ATOM 1447 O O . HIS A 1 176 ? -7.800 10.648 -12.740 1.00 40.62 176 HIS A O 1
ATOM 1453 N N . SER A 1 177 ? -7.922 9.920 -14.857 1.00 35.50 177 SER A N 1
ATOM 1454 C CA . SER A 1 177 ? -7.203 11.067 -15.437 1.00 35.50 177 SER A CA 1
ATOM 1455 C C . SER A 1 177 ? -8.051 12.335 -15.601 1.00 35.50 177 SER A C 1
ATOM 1457 O O . SER A 1 177 ? -7.505 13.380 -15.941 1.00 35.50 177 SER A O 1
ATOM 1459 N N . ASP A 1 178 ? -9.373 12.240 -15.424 1.00 32.50 178 ASP A N 1
ATOM 1460 C CA . ASP A 1 178 ? -10.318 13.356 -15.595 1.00 32.50 178 ASP A CA 1
ATOM 1461 C C . ASP A 1 178 ? -10.772 13.962 -14.241 1.00 32.50 178 ASP A C 1
ATOM 1463 O O . ASP A 1 178 ? -11.727 14.744 -14.209 1.00 32.50 178 ASP A O 1
ATOM 1467 N N . HIS A 1 179 ? -10.118 13.594 -13.130 1.00 36.00 179 HIS A N 1
ATOM 1468 C CA . HIS A 1 179 ? -10.395 14.099 -11.779 1.00 36.00 179 HIS A CA 1
ATOM 1469 C C . HIS A 1 179 ? -9.401 15.163 -11.310 1.00 36.00 179 HIS A C 1
ATOM 1471 O O . HIS A 1 179 ? -8.195 15.025 -11.603 1.00 36.00 179 HIS A O 1
#

Radius of gyration: 17.81 Å; 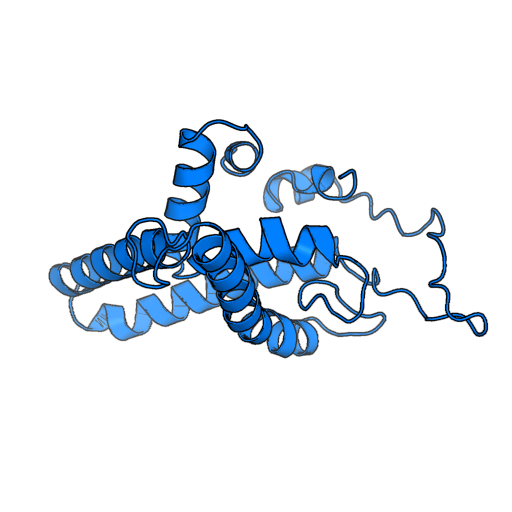Cα contacts (8 Å, |Δi|>4): 187; chains: 1; bounding box: 35×55×46 Å

InterPro domains:
  IPR005804 Fatty acid desaturase domain [PF00487] (2-179)
  IPR033885 Alkane/xylene monooxygenase [PTHR38674] (2-179)
  IPR033885 Alkane/xylene monooxygenase [cd03512] (1-179)

Mean predicted aligned error: 10.29 Å

Foldseek 3Di:
DLVVLCPDPDPRSLVSVLQVCLLLLNQLCNQCVPPNCLVQPLHPSRLLADAAPDDLVNSLVRNVVVSNVRSLVSQCVVQVVVVHDCPDPPRSSVVSNVVNVVVLVVCCVPVHPVSVVVSNVSSVVVSSVVSVLSCVVNPNSNFDQDPVRDGDDDDPPPPPPDPPVVCVVSVVCVVVVVD

Organism: NCBI:txid208549

Sequence (179 aa):
TGHELGHKKEAFDRWMAKIVLAVVGYGHFFIEHNKGHHRDVATPMDPATSRMGENIYKFSTREIPGAFPRAWGLEEQRLSRRGQSVWSFDNEILQPMVITVVLYTLLLAFFGPNMLVFLPIQMAFGWWQLTSANYIEHYSLLHEKMADGRYEHQSHITRGTVPHRVNLDLFHLQRHSDH